Protein AF-A0A961HH40-F1 (afdb_monomer_lite)

Structure (mmCIF, N/CA/C/O backbone):
data_AF-A0A961HH40-F1
#
_entry.id   AF-A0A961HH40-F1
#
loop_
_atom_site.group_PDB
_atom_site.id
_atom_site.type_symbol
_atom_site.label_atom_id
_atom_site.label_alt_id
_atom_site.label_comp_id
_atom_site.label_asym_id
_atom_site.label_entity_id
_atom_site.label_seq_id
_atom_site.pdbx_PDB_ins_code
_atom_site.Cartn_x
_atom_site.Cartn_y
_atom_site.Cartn_z
_atom_site.occupancy
_atom_site.B_iso_or_equiv
_atom_site.auth_seq_id
_atom_site.auth_comp_id
_atom_site.auth_asym_id
_atom_site.auth_atom_id
_atom_site.pdbx_PDB_model_num
ATOM 1 N N . MET A 1 1 ? 4.753 12.923 13.823 1.00 55.12 1 MET A N 1
ATOM 2 C CA . MET A 1 1 ? 4.348 13.403 12.484 1.00 55.12 1 MET A CA 1
ATOM 3 C C . MET A 1 1 ? 3.690 12.231 11.799 1.00 55.12 1 MET A C 1
ATOM 5 O O . MET A 1 1 ? 4.242 11.149 11.918 1.00 55.12 1 MET A O 1
ATOM 9 N N . SER A 1 2 ? 2.528 12.407 11.172 1.00 77.69 2 SER A N 1
ATOM 10 C CA . SER A 1 2 ? 1.944 11.332 10.364 1.00 77.69 2 SER A CA 1
ATOM 11 C C . SER A 1 2 ? 2.694 11.241 9.036 1.00 77.69 2 SER A C 1
ATOM 13 O O . SER A 1 2 ? 3.035 12.280 8.470 1.00 77.69 2 SER A O 1
ATOM 15 N N . ALA A 1 3 ? 2.989 10.029 8.573 1.00 87.38 3 ALA A N 1
ATOM 16 C CA . ALA A 1 3 ? 3.713 9.803 7.328 1.00 87.38 3 ALA A CA 1
ATOM 17 C C . ALA A 1 3 ? 2.760 9.680 6.127 1.00 87.38 3 ALA A C 1
ATOM 19 O O . ALA A 1 3 ? 1.720 9.012 6.197 1.00 87.38 3 ALA A O 1
ATOM 20 N N . ARG A 1 4 ? 3.136 10.294 5.000 1.00 94.06 4 ARG A N 1
ATOM 21 C CA . ARG A 1 4 ? 2.503 10.065 3.697 1.00 94.06 4 ARG A CA 1
ATOM 22 C C . ARG A 1 4 ? 3.106 8.813 3.071 1.00 94.06 4 ARG A C 1
ATOM 24 O O . ARG A 1 4 ? 4.312 8.737 2.875 1.00 94.06 4 ARG A O 1
ATOM 31 N N . ALA A 1 5 ? 2.275 7.835 2.734 1.00 95.38 5 ALA A N 1
ATOM 32 C CA . ALA A 1 5 ? 2.726 6.616 2.078 1.00 95.38 5 ALA A CA 1
ATOM 33 C C . ALA A 1 5 ? 1.644 6.090 1.139 1.00 95.38 5 ALA A C 1
ATOM 35 O O . ALA A 1 5 ? 0.467 6.071 1.481 1.00 95.38 5 ALA A O 1
ATOM 36 N N . THR A 1 6 ? 2.041 5.634 -0.048 1.00 97.19 6 THR A N 1
ATOM 37 C CA . THR A 1 6 ? 1.149 4.933 -0.979 1.00 97.19 6 THR A CA 1
ATOM 38 C C . THR A 1 6 ? 1.858 3.690 -1.479 1.00 97.19 6 THR A C 1
ATOM 40 O O . THR A 1 6 ? 2.734 3.787 -2.335 1.00 97.19 6 THR A O 1
ATOM 43 N N . ALA A 1 7 ? 1.509 2.531 -0.928 1.00 97.56 7 ALA A N 1
ATOM 44 C CA . ALA A 1 7 ? 2.213 1.280 -1.173 1.00 97.56 7 ALA A CA 1
ATOM 45 C C . ALA A 1 7 ? 1.237 0.140 -1.471 1.00 97.56 7 ALA A C 1
ATOM 47 O O . ALA A 1 7 ? 0.278 -0.092 -0.734 1.00 97.56 7 ALA A O 1
ATOM 48 N N . VAL A 1 8 ? 1.520 -0.610 -2.535 1.00 98.38 8 VAL A N 1
ATOM 49 C CA . VAL A 1 8 ? 0.841 -1.863 -2.871 1.00 98.38 8 VAL A CA 1
ATOM 50 C C . VAL A 1 8 ? 1.817 -3.013 -2.679 1.00 98.38 8 VAL A C 1
ATOM 52 O O . VAL A 1 8 ? 2.871 -3.042 -3.313 1.00 98.38 8 VAL A O 1
ATOM 55 N N . TRP A 1 9 ? 1.458 -3.974 -1.835 1.00 98.62 9 TRP A N 1
ATOM 56 C CA . TRP A 1 9 ? 2.253 -5.168 -1.568 1.00 98.62 9 TRP A CA 1
ATOM 57 C C . TRP A 1 9 ? 1.635 -6.402 -2.210 1.00 98.62 9 TRP A C 1
ATOM 59 O O . TRP A 1 9 ? 0.447 -6.666 -2.047 1.00 98.62 9 TRP A O 1
ATOM 69 N N . PHE A 1 10 ? 2.465 -7.192 -2.882 1.00 98.25 10 PHE A N 1
ATOM 70 C CA . PHE A 1 10 ? 2.130 -8.476 -3.490 1.00 98.25 10 PHE A CA 1
ATOM 71 C C . PHE A 1 10 ? 2.750 -9.598 -2.666 1.00 98.25 10 PHE A C 1
ATOM 73 O O . PHE A 1 10 ? 3.970 -9.649 -2.507 1.00 98.25 10 PHE A O 1
ATOM 80 N N . ILE A 1 11 ? 1.918 -10.492 -2.138 1.00 98.25 11 ILE A N 1
ATOM 81 C CA . ILE A 1 11 ? 2.307 -11.468 -1.121 1.00 98.25 11 ILE A CA 1
ATOM 82 C C . ILE A 1 11 ? 1.931 -12.878 -1.601 1.00 98.25 11 ILE A C 1
ATOM 84 O O . ILE A 1 11 ? 0.762 -13.258 -1.659 1.00 98.25 11 ILE A O 1
ATOM 88 N N . ASP A 1 12 ? 2.957 -13.666 -1.914 1.00 96.88 12 ASP A N 1
ATOM 89 C CA . ASP A 1 12 ? 2.909 -15.083 -2.307 1.00 96.88 12 ASP A CA 1
ATOM 90 C C . ASP A 1 12 ? 3.678 -15.971 -1.315 1.00 96.88 12 ASP A C 1
ATOM 92 O O . ASP A 1 12 ? 4.176 -17.046 -1.647 1.00 96.88 12 ASP A O 1
ATOM 96 N N . THR A 1 13 ? 3.804 -15.499 -0.075 1.00 93.88 13 THR A N 1
ATOM 97 C CA . THR A 1 13 ? 4.494 -16.177 1.023 1.00 93.88 13 THR A CA 1
ATOM 98 C C . THR A 1 13 ? 3.590 -16.213 2.257 1.00 93.88 13 THR A C 1
ATOM 100 O O . THR A 1 13 ? 2.935 -15.210 2.540 1.00 93.88 13 THR A O 1
ATOM 103 N N . PRO A 1 14 ? 3.542 -17.327 3.012 1.00 86.69 14 PRO A N 1
ATOM 104 C CA . PRO A 1 14 ? 2.688 -17.432 4.197 1.00 86.69 14 PRO A CA 1
ATOM 105 C C . PRO A 1 14 ? 3.148 -16.534 5.358 1.00 86.69 14 PRO A C 1
ATOM 107 O O . PRO A 1 14 ? 2.310 -16.069 6.120 1.00 86.69 14 PRO A O 1
ATOM 110 N N . ASP A 1 15 ? 4.450 -16.235 5.457 1.00 90.56 15 ASP A N 1
ATOM 111 C CA . ASP A 1 15 ? 5.042 -15.498 6.585 1.00 90.56 15 ASP A CA 1
ATOM 112 C C . ASP A 1 15 ? 5.692 -14.168 6.149 1.00 90.56 15 ASP A C 1
ATOM 114 O O . ASP A 1 15 ? 6.905 -13.975 6.283 1.00 90.56 15 ASP A O 1
ATOM 118 N N . ALA A 1 16 ? 4.905 -13.246 5.583 1.00 95.69 16 ALA A N 1
ATOM 119 C CA . ALA A 1 16 ? 5.408 -11.954 5.088 1.00 95.69 16 ALA A CA 1
ATOM 120 C C . ALA A 1 16 ? 6.142 -11.149 6.178 1.00 95.69 16 ALA A C 1
ATOM 122 O O . ALA A 1 16 ? 7.285 -10.744 5.974 1.00 95.69 16 ALA A O 1
ATOM 123 N N . THR A 1 17 ? 5.537 -11.016 7.361 1.00 96.44 17 THR A N 1
ATOM 124 C CA . THR A 1 17 ? 6.122 -10.320 8.518 1.00 96.44 17 THR A CA 1
ATOM 125 C C . THR A 1 17 ? 7.467 -10.906 8.949 1.00 96.44 17 THR A C 1
ATOM 127 O O . THR A 1 17 ? 8.406 -10.169 9.242 1.00 96.44 17 THR A O 1
ATOM 130 N N . VAL A 1 18 ? 7.596 -12.238 8.968 1.00 95.25 18 VAL A N 1
ATOM 131 C CA . VAL A 1 18 ? 8.858 -12.901 9.345 1.00 95.25 18 VAL A CA 1
ATOM 132 C C . VAL A 1 18 ? 9.937 -12.617 8.308 1.00 95.25 18 VAL A C 1
ATOM 134 O O . VAL A 1 18 ? 11.070 -12.324 8.678 1.00 95.25 18 VAL A O 1
ATOM 137 N N . ARG A 1 19 ? 9.586 -12.667 7.018 1.00 95.44 19 ARG A N 1
ATOM 138 C CA . ARG A 1 19 ? 10.522 -12.361 5.931 1.00 95.44 19 ARG A CA 1
ATOM 139 C C . ARG A 1 19 ? 11.009 -10.920 5.969 1.00 95.44 19 ARG A C 1
ATOM 141 O O . ARG A 1 19 ? 12.204 -10.707 5.824 1.00 95.44 19 ARG A O 1
ATOM 148 N N . ILE A 1 20 ? 10.111 -9.960 6.190 1.00 97.00 20 ILE A N 1
ATOM 149 C CA . ILE A 1 20 ? 10.481 -8.545 6.333 1.00 97.00 20 ILE A CA 1
ATOM 150 C C . ILE A 1 20 ? 11.459 -8.385 7.503 1.00 97.00 20 ILE A C 1
ATOM 152 O O . ILE A 1 20 ? 12.546 -7.845 7.324 1.00 97.00 20 ILE A O 1
ATOM 156 N N . ARG A 1 21 ? 11.141 -8.963 8.667 1.00 95.75 21 ARG A N 1
ATOM 157 C CA . ARG A 1 21 ? 11.996 -8.886 9.861 1.00 95.75 21 ARG A CA 1
ATOM 158 C C . ARG A 1 21 ? 13.374 -9.538 9.682 1.00 95.75 21 ARG A C 1
ATOM 160 O O . ARG A 1 21 ? 14.334 -9.124 10.321 1.00 95.75 21 ARG A O 1
ATOM 167 N N . GLN A 1 22 ? 13.482 -10.577 8.853 1.00 94.88 22 GLN A N 1
ATOM 168 C CA . GLN A 1 22 ? 14.755 -11.252 8.563 1.00 94.88 22 GLN A CA 1
ATOM 169 C C . GLN A 1 22 ? 15.671 -10.454 7.623 1.00 94.88 22 GLN A C 1
ATOM 171 O O . GLN A 1 22 ? 16.835 -10.826 7.463 1.00 94.88 22 GLN A O 1
ATOM 176 N N . GLY A 1 23 ? 15.167 -9.371 7.032 1.00 94.81 23 GLY A N 1
ATOM 177 C CA . GLY A 1 23 ? 15.860 -8.599 6.014 1.00 94.81 23 GLY A CA 1
ATOM 178 C C . GLY A 1 23 ? 15.547 -9.111 4.612 1.00 94.81 23 GLY A C 1
ATOM 179 O O . GLY A 1 23 ? 15.455 -10.313 4.347 1.00 94.81 23 GLY A O 1
ATOM 180 N N . LEU A 1 24 ? 15.382 -8.164 3.695 1.00 96.81 24 LEU A N 1
ATOM 181 C CA . LEU A 1 24 ? 15.042 -8.425 2.306 1.00 96.81 24 LEU A CA 1
ATOM 182 C C . LEU A 1 24 ? 16.212 -8.036 1.404 1.00 96.81 24 LEU A C 1
ATOM 184 O O . LEU A 1 24 ? 16.933 -7.082 1.677 1.00 96.81 24 LEU A O 1
ATOM 188 N N . VAL A 1 25 ? 16.390 -8.773 0.310 1.00 95.75 25 VAL A N 1
ATOM 189 C CA . VAL A 1 25 ? 17.359 -8.440 -0.740 1.00 95.75 25 VAL A CA 1
ATOM 190 C C . VAL A 1 25 ? 16.569 -8.127 -1.996 1.00 95.75 25 VAL A C 1
ATOM 192 O O . VAL A 1 25 ? 15.829 -8.984 -2.481 1.00 95.75 25 VAL A O 1
ATOM 195 N N . ASN A 1 26 ? 16.696 -6.895 -2.481 1.00 96.19 26 ASN A N 1
ATOM 196 C CA . ASN A 1 26 ? 15.973 -6.438 -3.658 1.00 96.19 26 ASN A CA 1
ATOM 197 C C . ASN A 1 26 ? 16.588 -7.018 -4.942 1.00 96.19 26 ASN A C 1
ATOM 199 O O . ASN A 1 26 ? 17.807 -7.006 -5.107 1.00 96.19 26 ASN A O 1
ATOM 203 N N . ASN A 1 27 ? 15.745 -7.477 -5.864 1.00 95.81 27 ASN A N 1
ATOM 204 C CA . ASN A 1 27 ? 16.124 -7.762 -7.244 1.00 95.81 27 ASN A CA 1
ATOM 205 C C . ASN A 1 27 ? 15.589 -6.649 -8.159 1.00 95.81 27 ASN A C 1
ATOM 207 O O . ASN A 1 27 ? 14.395 -6.617 -8.462 1.00 95.81 27 ASN A O 1
ATOM 211 N N . ALA A 1 28 ? 16.474 -5.750 -8.600 1.00 90.44 28 ALA A N 1
ATOM 212 C CA . ALA A 1 28 ? 16.109 -4.592 -9.417 1.00 90.44 28 ALA A CA 1
ATOM 213 C C . ALA A 1 28 ? 15.528 -4.971 -10.794 1.00 90.44 28 ALA A C 1
ATOM 215 O O . ALA A 1 28 ? 14.609 -4.301 -11.268 1.00 90.44 28 ALA A O 1
ATOM 216 N N . ASP A 1 29 ? 15.996 -6.063 -11.408 1.00 90.38 29 ASP A N 1
ATOM 217 C CA . ASP A 1 29 ? 15.483 -6.524 -12.706 1.00 90.38 29 ASP A CA 1
ATOM 218 C C . ASP A 1 29 ? 14.034 -7.022 -12.574 1.00 90.38 29 ASP A C 1
ATOM 220 O O . ASP A 1 29 ? 13.148 -6.614 -13.331 1.00 90.38 29 ASP A O 1
ATOM 224 N N . ASP A 1 30 ? 13.766 -7.849 -11.556 1.00 94.31 30 ASP A N 1
ATOM 225 C CA . ASP A 1 30 ? 12.408 -8.326 -11.260 1.00 94.31 30 ASP A CA 1
ATOM 226 C C . ASP A 1 30 ? 11.487 -7.166 -10.843 1.00 94.31 30 ASP A C 1
ATOM 228 O O . ASP A 1 30 ? 10.295 -7.167 -11.162 1.00 94.31 30 ASP A O 1
ATOM 232 N N . ALA A 1 31 ? 12.030 -6.171 -10.135 1.00 94.56 31 ALA A N 1
ATOM 233 C CA . ALA A 1 31 ? 11.308 -4.968 -9.741 1.00 94.56 31 ALA A CA 1
ATOM 234 C C . ALA A 1 31 ? 10.863 -4.156 -10.972 1.00 94.56 31 ALA A C 1
ATOM 236 O O . ALA A 1 31 ? 9.696 -3.776 -11.065 1.00 94.56 31 ALA A O 1
ATOM 237 N N . GLY A 1 32 ? 11.738 -3.965 -11.963 1.00 91.94 32 GLY A N 1
ATOM 238 C CA . GLY A 1 32 ? 11.381 -3.286 -13.214 1.00 91.94 32 GLY A CA 1
ATOM 239 C C . GLY A 1 32 ? 10.308 -4.039 -14.006 1.00 91.94 32 GLY A C 1
ATOM 240 O O . GLY A 1 32 ? 9.356 -3.436 -14.508 1.00 91.94 32 GLY A O 1
ATOM 241 N N . ALA A 1 33 ? 10.404 -5.371 -14.060 1.00 92.62 33 ALA A N 1
ATOM 242 C CA . ALA A 1 33 ? 9.416 -6.210 -14.736 1.00 92.62 33 ALA A CA 1
ATOM 243 C C . ALA A 1 33 ? 8.013 -6.134 -14.097 1.00 92.62 33 ALA A C 1
ATOM 245 O O . ALA A 1 33 ? 7.016 -6.212 -14.816 1.00 92.62 33 ALA A O 1
ATOM 246 N N . LEU A 1 34 ? 7.921 -5.952 -12.772 1.00 94.19 34 LEU A N 1
ATOM 247 C CA . LEU A 1 34 ? 6.649 -5.868 -12.041 1.00 94.19 34 LEU A CA 1
ATOM 248 C C . LEU A 1 34 ? 5.798 -4.658 -12.450 1.00 94.19 34 LEU A C 1
ATOM 250 O O . LEU A 1 34 ? 4.571 -4.755 -12.504 1.00 94.19 34 LEU A O 1
ATOM 254 N N . VAL A 1 35 ? 6.436 -3.520 -12.726 1.00 92.44 35 VAL A N 1
ATOM 255 C CA . VAL A 1 35 ? 5.745 -2.258 -13.039 1.00 92.44 35 VAL A CA 1
ATOM 256 C C . VAL A 1 35 ? 5.622 -1.979 -14.535 1.00 92.44 35 VAL A C 1
ATOM 258 O O . VAL A 1 35 ? 4.852 -1.105 -14.927 1.00 92.44 35 VAL A O 1
ATOM 261 N N . ALA A 1 36 ? 6.294 -2.749 -15.391 1.00 89.19 36 ALA A N 1
ATOM 262 C CA . ALA A 1 36 ? 6.179 -2.605 -16.841 1.00 89.19 36 ALA A CA 1
ATOM 263 C C . ALA A 1 36 ? 4.721 -2.629 -17.369 1.00 89.19 36 ALA A C 1
ATOM 265 O O . ALA A 1 36 ? 4.407 -1.801 -18.222 1.00 89.19 36 ALA A O 1
ATOM 266 N N . PRO A 1 37 ? 3.789 -3.472 -16.864 1.00 89.69 37 PRO A N 1
ATOM 267 C CA . PRO A 1 37 ? 2.409 -3.497 -17.366 1.00 89.69 37 PRO A CA 1
ATOM 268 C C . PRO A 1 37 ? 1.583 -2.232 -17.085 1.00 89.69 37 PRO A C 1
ATOM 270 O O . PRO A 1 37 ? 0.604 -1.990 -17.782 1.00 89.69 37 PRO A O 1
ATOM 273 N N . ILE A 1 38 ? 1.923 -1.449 -16.052 1.00 88.19 38 ILE A N 1
ATOM 274 C CA . ILE A 1 38 ? 1.180 -0.223 -15.684 1.00 88.19 38 ILE A CA 1
ATOM 275 C C . ILE A 1 38 ? 1.774 1.051 -16.297 1.00 88.19 38 ILE A C 1
ATOM 277 O O . ILE A 1 38 ? 1.134 2.103 -16.242 1.00 88.19 38 ILE A O 1
ATOM 281 N N . TYR A 1 39 ? 2.973 0.941 -16.870 1.00 88.69 39 TYR A N 1
ATOM 282 C CA . TYR A 1 39 ? 3.724 2.005 -17.538 1.00 88.69 39 TYR A CA 1
ATOM 283 C C . TYR A 1 39 ? 4.111 1.582 -18.967 1.00 88.69 39 TYR A C 1
ATOM 285 O O . TYR A 1 39 ? 5.173 1.953 -19.461 1.00 88.69 39 TYR A O 1
ATOM 293 N N . ASP A 1 40 ? 3.265 0.788 -19.627 1.00 83.19 40 ASP A N 1
ATOM 294 C CA . ASP A 1 40 ? 3.531 0.184 -20.942 1.00 83.19 40 ASP A CA 1
ATOM 295 C C . ASP A 1 40 ? 3.764 1.217 -22.062 1.00 83.19 40 ASP A C 1
ATOM 297 O O . ASP A 1 40 ? 4.440 0.939 -23.053 1.00 83.19 40 ASP A O 1
ATOM 301 N N . ASP A 1 41 ? 3.250 2.431 -21.879 1.00 88.00 41 ASP A N 1
ATOM 302 C CA . ASP A 1 41 ? 3.410 3.586 -22.757 1.00 88.00 41 ASP A CA 1
ATOM 303 C C . ASP A 1 41 ? 4.507 4.573 -22.292 1.00 88.00 41 ASP A C 1
ATOM 305 O O . ASP A 1 41 ? 4.538 5.739 -22.718 1.00 88.00 41 ASP A O 1
ATOM 309 N N . LYS A 1 42 ? 5.394 4.142 -21.388 1.00 90.38 42 LYS A N 1
ATOM 310 C CA . LYS A 1 42 ? 6.517 4.919 -20.844 1.00 90.38 42 LYS A CA 1
ATOM 311 C C . LYS A 1 42 ? 7.818 4.127 -20.903 1.00 90.38 42 LYS A C 1
ATOM 313 O O . LYS A 1 42 ? 7.842 2.915 -21.091 1.00 90.38 42 LYS A O 1
ATOM 318 N N . VAL A 1 43 ? 8.921 4.847 -20.738 1.00 89.56 43 VAL A N 1
ATOM 319 C CA . VAL A 1 43 ? 10.247 4.260 -20.542 1.00 89.56 43 VAL A CA 1
ATOM 320 C C . VAL A 1 43 ? 10.602 4.422 -19.071 1.00 89.56 43 VAL A C 1
ATOM 322 O O . VAL A 1 43 ? 10.656 5.543 -18.571 1.00 89.56 43 VAL A O 1
ATOM 325 N N . LEU A 1 44 ? 10.811 3.304 -18.379 1.00 91.38 44 LEU A N 1
ATOM 326 C CA . LEU A 1 44 ? 11.261 3.289 -16.991 1.00 91.38 44 LEU A CA 1
ATOM 327 C C . LEU A 1 44 ? 12.773 3.109 -16.961 1.00 91.38 44 LEU A C 1
ATOM 329 O O . LEU A 1 44 ? 13.287 2.134 -17.511 1.00 91.38 44 LEU A O 1
ATOM 333 N N . VAL A 1 45 ? 13.476 4.036 -16.314 1.00 90.94 45 VAL A N 1
ATOM 334 C CA . VAL A 1 45 ? 14.935 3.978 -16.181 1.00 90.94 45 VAL A CA 1
ATOM 335 C C . VAL A 1 45 ? 15.302 3.868 -14.702 1.00 90.94 45 VAL A C 1
ATOM 337 O O . VAL A 1 45 ? 14.896 4.742 -13.932 1.00 90.94 45 VAL A O 1
ATOM 340 N N . PRO A 1 46 ? 16.024 2.815 -14.269 1.00 90.81 46 PRO A N 1
ATOM 341 C CA . PRO A 1 46 ? 16.505 2.714 -12.894 1.00 90.81 46 PRO A CA 1
ATOM 342 C C . PRO A 1 46 ? 17.360 3.936 -12.550 1.00 90.81 46 PRO A C 1
ATOM 344 O O . PRO A 1 46 ? 18.355 4.191 -13.221 1.00 90.81 46 PRO A O 1
ATOM 347 N N . ALA A 1 47 ? 16.980 4.681 -11.515 1.00 88.94 47 ALA A N 1
ATOM 348 C CA . ALA A 1 47 ? 17.602 5.961 -11.184 1.00 88.94 47 ALA A CA 1
ATOM 349 C C . ALA A 1 47 ? 18.297 5.954 -9.818 1.00 88.94 47 ALA A C 1
ATOM 351 O O . ALA A 1 47 ? 19.350 6.573 -9.664 1.00 88.94 47 ALA A O 1
ATOM 352 N N . VAL A 1 48 ? 17.719 5.269 -8.827 1.00 90.75 48 VAL A N 1
ATOM 353 C CA . VAL A 1 48 ? 18.203 5.308 -7.441 1.00 90.75 48 VAL A CA 1
ATOM 354 C C . VAL A 1 48 ? 17.913 4.006 -6.705 1.00 90.75 48 VAL A C 1
ATOM 356 O O . VAL A 1 48 ? 16.811 3.480 -6.790 1.00 90.75 48 VAL A O 1
ATOM 359 N N . GLU A 1 49 ? 18.880 3.499 -5.947 1.00 93.56 49 GLU A N 1
ATOM 360 C CA . GLU A 1 49 ? 18.639 2.488 -4.909 1.00 93.56 49 GLU A CA 1
ATOM 361 C C . GLU A 1 49 ? 18.487 3.187 -3.557 1.00 93.56 49 GLU A C 1
ATOM 363 O O . GLU A 1 49 ? 19.252 4.104 -3.247 1.00 93.56 49 GLU A O 1
ATOM 368 N N . THR A 1 50 ? 17.481 2.788 -2.781 1.00 95.38 50 THR A N 1
ATOM 369 C CA . THR A 1 50 ? 17.130 3.408 -1.496 1.00 95.38 50 THR A CA 1
ATOM 370 C C . THR A 1 50 ? 16.330 2.429 -0.624 1.00 95.38 50 THR A C 1
ATOM 372 O O . THR A 1 50 ? 16.243 1.241 -0.937 1.00 95.38 50 THR A O 1
ATOM 375 N N . ASP A 1 51 ? 15.761 2.903 0.477 1.00 96.75 51 ASP A N 1
ATOM 376 C CA . ASP A 1 51 ? 14.883 2.156 1.374 1.00 96.75 51 ASP A CA 1
ATOM 377 C C . ASP A 1 51 ? 13.430 2.656 1.298 1.00 96.75 51 ASP A C 1
ATOM 379 O O . ASP A 1 51 ? 13.127 3.676 0.675 1.00 96.75 51 ASP A O 1
ATOM 383 N N . LEU A 1 52 ? 12.507 1.904 1.895 1.00 96.62 52 LEU A N 1
ATOM 384 C CA . LEU A 1 52 ? 11.075 2.171 1.803 1.00 96.62 52 LEU A CA 1
ATOM 385 C C . LEU A 1 52 ? 10.658 3.463 2.524 1.00 96.62 52 LEU A C 1
ATOM 387 O O . LEU A 1 52 ? 9.705 4.107 2.084 1.00 96.62 52 LEU A O 1
ATOM 391 N N . ALA A 1 53 ? 11.343 3.842 3.608 1.00 95.38 53 ALA A N 1
ATOM 392 C CA . ALA A 1 53 ? 11.050 5.073 4.341 1.00 95.38 53 ALA A CA 1
ATOM 393 C C . ALA A 1 53 ? 11.463 6.294 3.510 1.00 95.38 53 ALA A C 1
ATOM 395 O O . ALA A 1 53 ? 10.627 7.140 3.193 1.00 95.38 53 ALA A O 1
ATOM 396 N N . THR A 1 54 ? 12.710 6.310 3.036 1.00 95.06 54 THR A N 1
ATOM 397 C CA . THR A 1 54 ? 13.232 7.347 2.139 1.00 95.06 54 THR A CA 1
ATOM 398 C C . THR A 1 54 ? 12.412 7.431 0.845 1.00 95.06 54 THR A C 1
ATOM 400 O O . THR A 1 54 ? 12.122 8.521 0.354 1.00 95.06 54 THR A O 1
ATOM 403 N N . ALA A 1 55 ? 11.976 6.297 0.284 1.00 95.19 55 ALA A N 1
ATOM 404 C CA . ALA A 1 55 ? 11.101 6.279 -0.887 1.00 95.19 55 ALA A CA 1
ATOM 405 C C . ALA A 1 55 ? 9.738 6.945 -0.632 1.00 95.19 55 ALA A C 1
ATOM 407 O O . ALA A 1 55 ? 9.222 7.612 -1.529 1.00 95.19 55 ALA A O 1
ATOM 408 N N . ALA A 1 56 ? 9.160 6.793 0.566 1.00 93.81 56 ALA A N 1
ATOM 409 C CA . ALA A 1 56 ? 7.918 7.468 0.945 1.00 93.81 56 ALA A CA 1
ATOM 410 C C . ALA A 1 56 ? 8.083 8.997 0.927 1.00 93.81 56 ALA A C 1
ATOM 412 O O . ALA A 1 56 ? 7.257 9.698 0.342 1.00 93.81 56 ALA A O 1
ATOM 413 N N . GLU A 1 57 ? 9.186 9.493 1.493 1.00 91.75 57 GLU A N 1
ATOM 414 C CA . GLU A 1 57 ? 9.516 10.923 1.536 1.00 91.75 57 GLU A CA 1
ATOM 415 C C . GLU A 1 57 ? 9.814 11.491 0.140 1.00 91.75 57 GLU A C 1
ATOM 417 O O . GLU A 1 57 ? 9.322 12.554 -0.240 1.00 91.75 57 GLU A O 1
ATOM 422 N N . LEU A 1 58 ? 10.593 10.775 -0.675 1.00 90.44 58 LEU A N 1
ATOM 423 C CA . LEU A 1 58 ? 10.922 11.229 -2.027 1.00 90.44 58 LEU A CA 1
ATOM 424 C C . LEU A 1 58 ? 9.694 11.236 -2.946 1.00 90.44 58 LEU A C 1
ATOM 426 O O . LEU A 1 58 ? 9.534 12.174 -3.732 1.00 90.44 58 LEU A O 1
ATOM 430 N N . ALA A 1 59 ? 8.811 10.239 -2.827 1.00 86.81 59 ALA A N 1
ATOM 431 C CA . ALA A 1 59 ? 7.566 10.171 -3.589 1.00 86.81 59 ALA A CA 1
ATOM 432 C C . ALA A 1 59 ? 6.606 11.330 -3.269 1.00 86.81 59 ALA A C 1
ATOM 434 O O . ALA A 1 59 ? 5.770 11.670 -4.099 1.00 86.81 59 ALA A O 1
ATOM 435 N N . GLU A 1 60 ? 6.717 11.963 -2.102 1.00 83.06 60 GLU A N 1
ATOM 436 C CA . GLU A 1 60 ? 5.968 13.182 -1.795 1.00 83.06 60 GLU A CA 1
ATOM 437 C C . GLU A 1 60 ? 6.490 14.396 -2.577 1.00 83.06 60 GLU A C 1
ATOM 439 O O . GLU A 1 60 ? 5.704 15.209 -3.064 1.00 83.06 60 GLU A O 1
ATOM 444 N N . SER A 1 61 ? 7.811 14.513 -2.723 1.00 82.56 61 SER A N 1
ATOM 445 C CA . SER A 1 61 ? 8.432 15.666 -3.384 1.00 82.56 61 SER A CA 1
ATOM 446 C C . SER A 1 61 ? 8.177 15.717 -4.895 1.00 82.56 61 SER A C 1
ATOM 448 O O . SER A 1 61 ? 8.090 16.806 -5.467 1.00 82.56 61 SER A O 1
ATOM 450 N N . ASP A 1 62 ? 8.048 14.550 -5.532 1.00 81.94 62 ASP A N 1
ATOM 451 C CA . ASP A 1 62 ? 7.868 14.413 -6.979 1.00 81.94 62 ASP A CA 1
ATOM 452 C C . ASP A 1 62 ? 7.041 13.152 -7.333 1.00 81.94 62 ASP A C 1
ATOM 454 O O . ASP A 1 62 ? 7.579 12.150 -7.820 1.00 81.94 62 ASP A O 1
ATOM 458 N N . PRO A 1 63 ? 5.721 13.172 -7.063 1.00 81.12 63 PRO A N 1
ATOM 459 C CA . PRO A 1 63 ? 4.869 11.978 -7.061 1.00 81.12 63 PRO A CA 1
ATOM 460 C C . PRO A 1 63 ? 4.708 11.290 -8.418 1.00 81.12 63 PRO A C 1
ATOM 462 O O . PRO A 1 63 ? 4.417 10.095 -8.462 1.00 81.12 63 PRO A O 1
ATOM 465 N N . ASP A 1 64 ? 4.893 12.019 -9.519 1.00 85.25 64 ASP A N 1
ATOM 466 C CA . ASP A 1 64 ? 4.584 11.527 -10.866 1.00 85.25 64 ASP A CA 1
ATOM 467 C C . ASP A 1 64 ? 5.828 11.221 -11.711 1.00 85.25 64 ASP A C 1
ATOM 469 O O . ASP A 1 64 ? 5.706 10.631 -12.790 1.00 85.25 64 ASP A O 1
ATOM 473 N N . SER A 1 65 ? 7.023 11.582 -11.234 1.00 88.31 65 SER A N 1
ATOM 474 C CA . SER A 1 65 ? 8.274 11.385 -11.980 1.00 88.31 65 SER A CA 1
ATOM 475 C C . SER A 1 65 ? 9.013 10.101 -11.608 1.00 88.31 65 SER A C 1
ATOM 477 O O . SER A 1 65 ? 9.879 9.659 -12.368 1.00 88.31 65 SER A O 1
ATOM 479 N N . MET A 1 66 ? 8.688 9.492 -10.464 1.00 92.25 66 MET A N 1
ATOM 480 C CA . MET A 1 66 ? 9.330 8.277 -9.961 1.00 92.25 66 MET A CA 1
ATOM 481 C C . MET A 1 66 ? 8.307 7.218 -9.546 1.00 92.25 66 MET A C 1
ATOM 483 O O . MET A 1 66 ? 7.226 7.519 -9.047 1.00 92.25 66 MET A O 1
ATOM 487 N N . VAL A 1 67 ? 8.681 5.951 -9.707 1.00 95.31 67 VAL A N 1
ATOM 488 C CA . VAL A 1 67 ? 8.017 4.807 -9.072 1.00 95.31 67 VAL A CA 1
ATOM 489 C C . VAL A 1 67 ? 9.060 3.997 -8.315 1.00 95.31 67 VAL A C 1
ATOM 491 O O . VAL A 1 67 ? 10.101 3.660 -8.877 1.00 95.31 67 VAL A O 1
ATOM 494 N N . TYR A 1 68 ? 8.793 3.676 -7.051 1.00 96.94 68 TYR A N 1
ATOM 495 C CA . TYR A 1 68 ? 9.705 2.875 -6.233 1.00 96.94 68 TYR A CA 1
ATOM 496 C C . TYR A 1 68 ? 9.197 1.449 -6.136 1.00 96.94 68 TYR A C 1
ATOM 498 O O . TYR A 1 68 ? 8.013 1.213 -5.896 1.00 96.94 68 TYR A O 1
ATOM 506 N N . VAL A 1 69 ? 10.082 0.484 -6.352 1.00 97.75 69 VAL A N 1
ATOM 507 C CA . VAL A 1 69 ? 9.705 -0.923 -6.449 1.00 97.75 69 VAL A CA 1
ATOM 508 C C . VAL A 1 69 ? 10.717 -1.794 -5.728 1.00 97.75 69 VAL A C 1
ATOM 510 O O . VAL A 1 69 ? 11.927 -1.636 -5.884 1.00 97.75 69 VAL A O 1
ATOM 513 N N . GLY A 1 70 ? 10.211 -2.747 -4.959 1.00 97.94 70 GLY A N 1
ATOM 514 C CA . GLY A 1 70 ? 10.996 -3.808 -4.350 1.00 97.94 70 GLY A CA 1
ATOM 515 C C . GLY A 1 70 ? 10.494 -5.172 -4.800 1.00 97.94 70 GLY A C 1
ATOM 516 O O . GLY A 1 70 ? 9.289 -5.421 -4.789 1.00 97.94 70 GLY A O 1
ATOM 517 N N . SER A 1 71 ? 11.403 -6.069 -5.176 1.00 97.62 71 SER A N 1
ATOM 518 C CA . SER A 1 71 ? 11.094 -7.467 -5.477 1.00 97.62 71 SER A CA 1
ATOM 519 C C . SER A 1 71 ? 11.991 -8.392 -4.663 1.00 97.62 71 SER A C 1
ATOM 521 O O . SER A 1 71 ? 13.215 -8.326 -4.743 1.00 97.62 71 SER A O 1
ATOM 523 N N . TYR A 1 72 ? 11.367 -9.279 -3.889 1.00 97.00 72 TYR A N 1
ATOM 524 C CA . TYR A 1 72 ? 12.011 -10.153 -2.900 1.00 97.00 72 TYR A CA 1
ATOM 525 C C . TYR A 1 72 ? 11.589 -11.623 -3.107 1.00 97.00 72 TYR A C 1
ATOM 527 O O . TYR A 1 72 ? 11.425 -12.416 -2.166 1.00 97.00 72 TYR A O 1
ATOM 535 N N . GLY A 1 73 ? 11.328 -11.982 -4.369 1.00 94.19 73 GLY A N 1
ATOM 536 C CA . GLY A 1 73 ? 10.766 -13.263 -4.793 1.00 94.19 73 GLY A CA 1
ATOM 537 C C . GLY A 1 73 ? 9.259 -13.361 -4.523 1.00 94.19 73 GLY A C 1
ATOM 538 O O . GLY A 1 73 ? 8.432 -12.779 -5.228 1.00 94.19 73 GLY A O 1
ATOM 539 N N . GLY A 1 74 ? 8.881 -14.116 -3.488 1.00 95.31 74 GLY A N 1
ATOM 540 C CA . GLY A 1 74 ? 7.478 -14.303 -3.086 1.00 95.31 74 GLY A CA 1
ATOM 541 C C . GLY A 1 74 ? 6.825 -13.069 -2.453 1.00 95.31 74 GLY A C 1
ATOM 542 O O . GLY A 1 74 ? 5.668 -13.136 -2.062 1.00 95.31 74 GLY A O 1
ATOM 543 N N . LEU A 1 75 ? 7.552 -11.963 -2.322 1.00 97.69 75 LEU A N 1
ATOM 544 C CA . LEU A 1 75 ? 7.066 -10.697 -1.789 1.00 97.69 75 LEU A CA 1
ATOM 545 C C . LEU A 1 75 ? 7.535 -9.578 -2.720 1.00 97.69 75 LEU A C 1
ATOM 547 O O . LEU A 1 75 ? 8.669 -9.626 -3.193 1.00 97.69 75 LEU A O 1
ATOM 551 N N . ALA A 1 76 ? 6.689 -8.593 -2.987 1.00 98.19 76 ALA A N 1
ATOM 552 C CA . ALA A 1 76 ? 7.072 -7.394 -3.721 1.00 98.19 76 ALA A CA 1
ATOM 553 C C . ALA A 1 76 ? 6.252 -6.189 -3.258 1.00 98.19 76 ALA A C 1
ATOM 555 O O . ALA A 1 76 ? 5.142 -6.358 -2.755 1.00 98.19 76 ALA A O 1
ATOM 556 N N . VAL A 1 77 ? 6.783 -4.989 -3.460 1.00 98.31 77 VAL A N 1
ATOM 557 C CA . VAL A 1 77 ? 6.130 -3.718 -3.138 1.00 98.31 77 VAL A CA 1
ATOM 558 C C . VAL A 1 77 ? 6.264 -2.756 -4.307 1.00 98.31 77 VAL A C 1
ATOM 560 O O . VAL A 1 77 ? 7.311 -2.703 -4.946 1.00 98.31 77 VAL A O 1
ATOM 563 N N . VAL A 1 78 ? 5.211 -1.993 -4.580 1.00 97.69 78 VAL A N 1
ATOM 564 C CA . VAL A 1 78 ? 5.230 -0.858 -5.506 1.00 97.69 78 VAL A CA 1
ATOM 565 C C . VAL A 1 78 ? 4.713 0.367 -4.763 1.00 97.69 78 VAL A C 1
ATOM 567 O O . VAL A 1 78 ? 3.596 0.346 -4.246 1.00 97.69 78 VAL A O 1
ATOM 570 N N . MET A 1 79 ? 5.501 1.437 -4.740 1.00 96.94 79 MET A N 1
ATOM 571 C CA . MET A 1 79 ? 5.091 2.747 -4.248 1.00 96.94 79 MET A CA 1
ATOM 572 C C . MET A 1 79 ? 4.942 3.719 -5.410 1.00 96.94 79 MET A C 1
ATOM 574 O O . MET A 1 79 ? 5.877 3.937 -6.182 1.00 96.94 79 MET A O 1
ATOM 578 N N . SER A 1 80 ? 3.743 4.278 -5.551 1.00 93.88 80 SER A N 1
ATOM 579 C CA . SER A 1 80 ? 3.392 5.183 -6.645 1.00 93.88 80 SER A CA 1
ATOM 580 C C . SER A 1 80 ? 2.164 6.010 -6.287 1.00 93.88 80 SER A C 1
ATOM 582 O O . SER A 1 80 ? 1.194 5.472 -5.746 1.00 93.88 80 SER A O 1
ATOM 584 N N . SER A 1 81 ? 2.156 7.282 -6.694 1.00 91.44 81 SER A N 1
ATOM 585 C CA . SER A 1 81 ? 0.982 8.164 -6.626 1.00 91.44 81 SER A CA 1
ATOM 586 C C . SER A 1 81 ? -0.228 7.606 -7.385 1.00 91.44 81 SER A C 1
ATOM 588 O O . SER A 1 81 ? -1.368 7.902 -7.037 1.00 91.44 81 SER A O 1
ATOM 590 N N . ARG A 1 82 ? -0.021 6.728 -8.378 1.00 91.19 82 ARG A N 1
ATOM 591 C CA . ARG A 1 82 ? -1.101 6.116 -9.178 1.00 91.19 82 ARG A CA 1
ATOM 592 C C . ARG A 1 82 ? -2.048 5.237 -8.363 1.00 91.19 82 ARG A C 1
ATOM 594 O O . ARG A 1 82 ? -3.139 4.925 -8.839 1.00 91.19 82 ARG A O 1
ATOM 601 N N . PHE A 1 83 ? -1.634 4.817 -7.169 1.00 95.12 83 PHE A N 1
ATOM 602 C CA . PHE A 1 83 ? -2.480 4.066 -6.244 1.00 95.12 83 PHE A CA 1
ATOM 603 C C . PHE A 1 83 ? -3.107 4.943 -5.154 1.00 95.12 83 PHE A C 1
ATOM 605 O O . PHE A 1 83 ? -3.873 4.420 -4.347 1.00 95.12 83 PHE A O 1
ATOM 612 N N . ALA A 1 84 ? -2.825 6.251 -5.132 1.00 95.31 84 ALA A N 1
ATOM 613 C CA . ALA A 1 84 ? -3.454 7.187 -4.210 1.00 95.31 84 ALA A CA 1
ATOM 614 C C . ALA A 1 84 ? -4.947 7.289 -4.539 1.00 95.31 84 ALA A C 1
ATOM 616 O O . ALA A 1 84 ? -5.341 7.585 -5.670 1.00 95.31 84 ALA A O 1
ATOM 617 N N . THR A 1 85 ? -5.798 6.965 -3.568 1.00 96.25 85 THR A N 1
ATOM 618 C CA . THR A 1 85 ? -7.244 6.881 -3.776 1.00 96.25 85 THR A CA 1
ATOM 619 C C . THR A 1 85 ? -7.998 6.893 -2.452 1.00 96.25 85 THR A C 1
ATOM 621 O O . THR A 1 85 ? -7.532 6.344 -1.458 1.00 96.25 85 THR A O 1
ATOM 624 N N . ALA A 1 86 ? -9.219 7.427 -2.473 1.00 97.62 86 ALA A N 1
ATOM 625 C CA . ALA A 1 86 ? -10.220 7.241 -1.420 1.00 97.62 86 ALA A CA 1
ATOM 626 C C . ALA A 1 86 ? -11.227 6.116 -1.754 1.00 97.62 86 ALA A C 1
ATOM 628 O O . ALA A 1 86 ? -12.240 5.950 -1.080 1.00 97.62 86 ALA A O 1
ATOM 629 N N . ARG A 1 87 ? -10.992 5.360 -2.837 1.00 97.69 87 ARG A N 1
ATOM 630 C CA . ARG A 1 87 ? -11.825 4.231 -3.282 1.00 97.69 87 ARG A CA 1
ATOM 631 C C . ARG A 1 87 ? -10.981 3.055 -3.788 1.00 97.69 87 ARG A C 1
ATOM 633 O O . ARG A 1 87 ? -10.978 2.790 -4.992 1.00 97.69 87 ARG A O 1
ATOM 640 N N . PRO A 1 88 ? -10.267 2.321 -2.918 1.00 97.12 88 PRO A N 1
ATOM 641 C CA . PRO A 1 88 ? -9.437 1.193 -3.346 1.00 97.12 88 PRO A CA 1
ATOM 642 C C . PRO A 1 88 ? -10.116 0.163 -4.246 1.00 97.12 88 PRO A C 1
ATOM 644 O O . PRO A 1 88 ? -9.442 -0.418 -5.094 1.00 97.12 88 PRO A O 1
ATOM 647 N N . SER A 1 89 ? -11.430 -0.066 -4.122 1.00 96.81 89 SER A N 1
ATOM 648 C CA . SER A 1 89 ? -12.121 -1.077 -4.942 1.00 96.81 89 SER A CA 1
ATOM 649 C C . SER A 1 89 ? -11.979 -0.838 -6.454 1.00 96.81 89 SER A C 1
ATOM 651 O O . SER A 1 89 ? -11.962 -1.802 -7.230 1.00 96.81 89 SER A O 1
ATOM 653 N N . THR A 1 90 ? -11.763 0.414 -6.882 1.00 96.94 90 THR A N 1
ATOM 654 C CA . THR A 1 90 ? -11.533 0.770 -8.291 1.00 96.94 90 THR A CA 1
ATOM 655 C C . THR A 1 90 ? -10.186 0.282 -8.829 1.00 96.94 90 THR A C 1
ATOM 657 O O . THR A 1 90 ? -10.013 0.205 -10.042 1.00 96.94 90 THR A O 1
ATOM 660 N N . LEU A 1 91 ? -9.235 -0.079 -7.960 1.00 96.19 91 LEU A N 1
ATOM 661 C CA . LEU A 1 91 ? -7.902 -0.556 -8.344 1.00 96.19 91 LEU A CA 1
ATOM 662 C C . LEU A 1 91 ? -7.858 -2.053 -8.679 1.00 96.19 91 LEU A C 1
ATOM 664 O O . LEU A 1 91 ? -6.828 -2.537 -9.141 1.00 96.19 91 LEU A O 1
ATOM 668 N N . THR A 1 92 ? -8.958 -2.794 -8.500 1.00 95.44 92 THR A N 1
ATOM 669 C CA . THR A 1 92 ? -8.996 -4.260 -8.676 1.00 95.44 92 THR A CA 1
ATOM 670 C C . THR A 1 92 ? -8.458 -4.716 -10.039 1.00 95.44 92 THR A C 1
ATOM 672 O O . THR A 1 92 ? -7.659 -5.654 -10.112 1.00 95.44 92 THR A O 1
ATOM 675 N N . CYS A 1 93 ? -8.847 -4.038 -11.125 1.00 91.38 93 CYS A N 1
ATOM 676 C CA . CYS A 1 93 ? -8.357 -4.355 -12.469 1.00 91.38 93 CYS A CA 1
ATOM 677 C C . CYS A 1 93 ? -6.866 -4.027 -12.630 1.00 91.38 93 CYS A C 1
ATOM 679 O O . CYS A 1 93 ? -6.119 -4.858 -13.141 1.00 91.38 93 CYS A O 1
ATOM 681 N N . THR A 1 94 ? -6.427 -2.857 -12.155 1.00 91.69 94 THR A N 1
ATOM 682 C CA . THR A 1 94 ? -5.023 -2.416 -12.208 1.00 91.69 94 THR A CA 1
ATOM 683 C C . THR A 1 94 ? -4.108 -3.379 -11.454 1.00 91.69 94 THR A C 1
ATOM 685 O O . THR A 1 94 ? -3.092 -3.818 -11.985 1.00 91.69 94 THR A O 1
ATOM 688 N N . ILE A 1 95 ? -4.503 -3.777 -10.243 1.00 92.94 95 ILE A N 1
ATOM 689 C CA . ILE A 1 95 ? -3.768 -4.738 -9.414 1.00 92.94 95 ILE A CA 1
ATOM 690 C C . ILE A 1 95 ? -3.661 -6.095 -10.110 1.00 92.94 95 ILE A C 1
ATOM 692 O O . ILE A 1 95 ? -2.577 -6.670 -10.196 1.00 92.94 95 ILE A O 1
ATOM 696 N N . SER A 1 96 ? -4.775 -6.576 -10.667 1.00 89.00 96 SER A N 1
ATOM 697 C CA . SER A 1 96 ? -4.821 -7.858 -11.377 1.00 89.00 96 SER A CA 1
ATOM 698 C C . SER A 1 96 ? -3.958 -7.879 -12.643 1.00 89.00 96 SER A C 1
ATOM 700 O O . SER A 1 96 ? -3.518 -8.955 -13.052 1.00 89.00 96 SER A O 1
ATOM 702 N N . ALA A 1 97 ? -3.735 -6.719 -13.269 1.00 88.38 97 ALA A N 1
ATOM 703 C CA . ALA A 1 97 ? -2.911 -6.580 -14.466 1.00 88.38 97 ALA A CA 1
ATOM 704 C C . ALA A 1 97 ? -1.402 -6.606 -14.170 1.00 88.38 97 ALA A C 1
ATOM 706 O O . ALA A 1 97 ? -0.641 -7.070 -15.014 1.00 88.38 97 ALA A O 1
ATOM 707 N N . MET A 1 98 ? -0.969 -6.150 -12.988 1.00 90.62 98 MET A N 1
ATOM 708 C CA . MET A 1 98 ? 0.450 -6.141 -12.605 1.00 90.62 98 MET A CA 1
ATOM 709 C C . MET A 1 98 ? 0.980 -7.542 -12.304 1.00 90.62 98 MET A C 1
ATOM 711 O O . MET A 1 98 ? 1.912 -8.025 -12.941 1.00 90.62 98 MET A O 1
ATOM 715 N N . ARG A 1 99 ? 0.393 -8.201 -11.302 1.00 90.75 99 ARG A N 1
ATOM 716 C CA . ARG A 1 99 ? 0.848 -9.506 -10.822 1.00 90.75 99 ARG A CA 1
ATOM 717 C C . ARG A 1 99 ? -0.301 -10.221 -10.135 1.00 90.75 99 ARG A C 1
ATOM 719 O O . ARG A 1 99 ? -0.975 -9.669 -9.270 1.00 90.75 99 ARG A O 1
ATOM 726 N N . ARG A 1 100 ? -0.499 -11.490 -10.492 1.00 91.44 100 ARG A N 1
ATOM 727 C CA . ARG A 1 100 ? -1.384 -12.371 -9.730 1.00 91.44 100 ARG A CA 1
ATOM 728 C C . ARG A 1 100 ? -0.647 -12.831 -8.483 1.00 91.44 100 ARG A C 1
ATOM 730 O O . ARG A 1 100 ? 0.339 -13.552 -8.609 1.00 91.44 100 ARG A O 1
ATOM 737 N N . SER A 1 101 ? -1.164 -12.442 -7.326 1.00 95.31 101 SER A N 1
ATOM 738 C CA . SER A 1 101 ? -0.667 -12.896 -6.033 1.00 95.31 101 SER A CA 1
ATOM 739 C C . SER A 1 101 ? -1.784 -13.450 -5.161 1.00 95.31 101 SER A C 1
ATOM 741 O O . SER A 1 101 ? -2.962 -13.117 -5.331 1.00 95.31 101 SER A O 1
ATOM 743 N N . SER A 1 102 ? -1.392 -14.316 -4.233 1.00 96.75 102 SER A N 1
ATOM 744 C CA . SER A 1 102 ? -2.280 -14.962 -3.266 1.00 96.75 102 SER A CA 1
ATOM 745 C C . SER A 1 102 ? -2.968 -13.917 -2.394 1.00 96.75 102 SER A C 1
ATOM 747 O O . SER A 1 102 ? -4.184 -13.972 -2.200 1.00 96.75 102 SER A O 1
ATOM 749 N N . VAL A 1 103 ? -2.205 -12.921 -1.937 1.00 98.19 103 VAL A N 1
ATOM 750 C CA . VAL A 1 103 ? -2.703 -11.743 -1.227 1.00 98.19 103 VAL A CA 1
ATOM 751 C C . VAL A 1 103 ? -2.093 -10.488 -1.853 1.00 98.19 103 VAL A C 1
ATOM 753 O O . VAL A 1 103 ? -0.914 -10.472 -2.205 1.00 98.19 103 VAL A O 1
ATOM 756 N N . VAL A 1 104 ? -2.895 -9.435 -1.992 1.00 98.56 104 VAL A N 1
ATOM 757 C CA . VAL A 1 104 ? -2.420 -8.082 -2.305 1.00 98.56 104 VAL A CA 1
ATOM 758 C C . VAL A 1 104 ? -2.977 -7.127 -1.264 1.00 98.56 104 VAL A C 1
ATOM 760 O O . VAL A 1 104 ? -4.168 -7.192 -0.964 1.00 98.56 104 VAL A O 1
ATOM 763 N N . THR A 1 105 ? -2.149 -6.240 -0.723 1.00 98.62 105 THR A N 1
ATOM 764 C CA . THR A 1 105 ? -2.593 -5.195 0.207 1.00 98.62 105 THR A CA 1
ATOM 765 C C . THR A 1 105 ? -2.253 -3.815 -0.335 1.00 98.62 105 THR A C 1
ATOM 767 O O . THR A 1 105 ? -1.232 -3.638 -0.990 1.00 98.62 105 THR A O 1
ATOM 770 N N . LEU A 1 106 ? -3.109 -2.840 -0.059 1.00 98.75 106 LEU A N 1
ATOM 771 C CA . LEU A 1 106 ? -2.886 -1.423 -0.322 1.00 98.75 106 LEU A CA 1
ATOM 772 C C . LEU A 1 106 ? -2.842 -0.688 1.014 1.00 98.75 106 LEU A C 1
ATOM 774 O O . LEU A 1 106 ? -3.708 -0.920 1.859 1.00 98.75 106 LEU A O 1
ATOM 778 N N . LEU A 1 107 ? -1.888 0.226 1.140 1.00 98.56 107 LEU A N 1
ATOM 779 C CA . LEU A 1 107 ? -1.884 1.315 2.105 1.00 98.56 107 LEU A CA 1
ATOM 780 C C . LEU A 1 107 ? -1.835 2.632 1.332 1.00 98.56 107 LEU A C 1
ATOM 782 O O . LEU A 1 107 ? -0.998 2.795 0.443 1.00 98.56 107 LEU A O 1
ATOM 786 N N . HIS A 1 108 ? -2.698 3.570 1.696 1.00 97.94 108 HIS A N 1
ATOM 787 C CA . HIS A 1 108 ? -2.588 4.963 1.304 1.00 97.94 108 HIS A CA 1
ATOM 788 C C . HIS A 1 108 ? -2.885 5.858 2.511 1.00 97.94 108 HIS A C 1
ATOM 790 O O . HIS A 1 108 ? -3.946 5.755 3.127 1.00 97.94 108 HIS A O 1
ATOM 796 N N . THR A 1 109 ? -1.943 6.723 2.861 1.00 97.44 109 THR A N 1
ATOM 797 C CA . THR A 1 109 ? -2.088 7.720 3.921 1.00 97.44 109 THR A CA 1
ATOM 798 C C . THR A 1 109 ? -1.744 9.097 3.380 1.00 97.44 109 THR A C 1
ATOM 800 O O . THR A 1 109 ? -0.741 9.269 2.684 1.00 97.44 109 THR A O 1
ATOM 803 N N . ASP A 1 110 ? -2.565 10.084 3.725 1.00 95.62 110 ASP A N 1
ATOM 804 C CA . ASP A 1 110 ? -2.347 11.479 3.360 1.00 95.62 110 ASP A CA 1
ATOM 805 C C . ASP A 1 110 ? -2.517 12.393 4.590 1.00 95.62 110 ASP A C 1
ATOM 807 O O . ASP A 1 110 ? -3.647 12.670 4.996 1.00 95.62 110 ASP A O 1
ATOM 811 N N . PRO A 1 111 ? -1.407 12.862 5.196 1.00 93.19 111 PRO A N 1
ATOM 812 C CA . PRO A 1 111 ? -1.436 13.732 6.370 1.00 93.19 111 PRO A CA 1
ATOM 813 C C . PRO A 1 111 ? -2.115 15.084 6.140 1.00 93.19 111 PRO A C 1
ATOM 815 O O . PRO A 1 111 ? -2.631 15.659 7.096 1.00 93.19 111 PRO A O 1
ATOM 818 N N . ASP A 1 112 ? -2.138 15.590 4.902 1.00 92.44 112 ASP A N 1
ATOM 819 C CA . ASP A 1 112 ? -2.727 16.903 4.598 1.00 92.44 112 ASP A CA 1
ATOM 820 C C . ASP A 1 112 ? -4.252 16.887 4.748 1.00 92.44 112 ASP A C 1
ATOM 822 O O . ASP A 1 112 ? -4.860 17.876 5.159 1.00 92.44 112 ASP A O 1
ATOM 826 N N . THR A 1 113 ? -4.871 15.751 4.426 1.00 93.38 113 THR A N 1
ATOM 827 C CA . THR A 1 113 ? -6.323 15.535 4.506 1.00 93.38 113 THR A CA 1
ATOM 828 C C . THR A 1 113 ? -6.724 14.620 5.661 1.00 93.38 113 THR A C 1
ATOM 830 O O . THR A 1 113 ? -7.908 14.364 5.861 1.00 93.38 113 THR A O 1
ATOM 833 N N . ALA A 1 114 ? -5.748 14.117 6.425 1.00 94.31 114 ALA A N 1
ATOM 834 C CA . ALA A 1 114 ? -5.919 13.064 7.423 1.00 94.31 114 ALA A CA 1
ATOM 835 C C . ALA A 1 114 ? -6.576 11.776 6.872 1.00 94.31 114 ALA A C 1
ATOM 837 O O . ALA A 1 114 ? -7.116 10.964 7.634 1.00 94.31 114 ALA A O 1
ATOM 838 N N . LEU A 1 115 ? -6.501 11.560 5.552 1.00 97.62 115 LEU A N 1
ATOM 839 C CA . LEU A 1 115 ? -7.066 10.399 4.874 1.00 97.62 115 LEU A CA 1
ATOM 840 C C . LEU A 1 115 ? -6.258 9.148 5.223 1.00 97.62 115 LEU A C 1
ATOM 842 O O . LEU A 1 115 ? -5.056 9.061 4.960 1.00 97.62 115 LEU A O 1
ATOM 846 N N . GLY A 1 116 ? -6.944 8.148 5.769 1.00 98.19 116 GLY A N 1
ATOM 847 C CA . GLY A 1 116 ? -6.429 6.798 5.947 1.00 98.19 116 GLY A CA 1
AT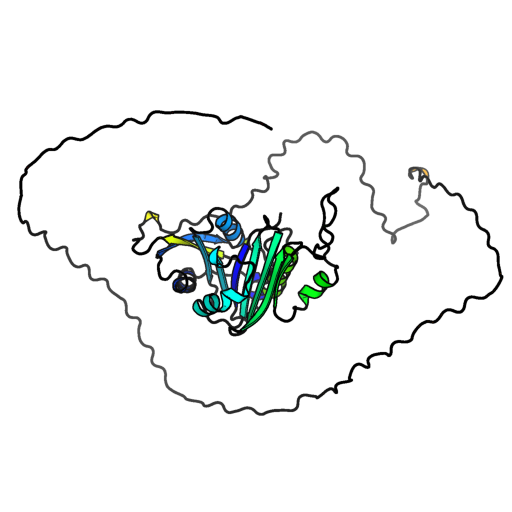OM 848 C C . GLY A 1 116 ? -7.171 5.825 5.050 1.00 98.19 116 GLY A C 1
ATOM 849 O O . GLY A 1 116 ? -8.400 5.777 5.050 1.00 98.19 116 GLY A O 1
ATOM 850 N N . CYS A 1 117 ? -6.421 5.043 4.286 1.00 98.62 117 CYS A N 1
ATOM 851 C CA . CYS A 1 117 ? -6.964 4.162 3.273 1.00 98.62 117 CYS A CA 1
ATOM 852 C C . CYS A 1 117 ? -6.186 2.844 3.233 1.00 98.62 117 CYS A C 1
ATOM 854 O O . CYS A 1 117 ? -4.955 2.820 3.198 1.00 98.62 117 CYS A O 1
ATOM 856 N N . PHE A 1 118 ? -6.909 1.728 3.247 1.00 98.81 118 PHE A N 1
ATOM 857 C CA . PHE A 1 118 ? -6.319 0.408 3.105 1.00 98.81 118 PHE A CA 1
ATOM 858 C C . PHE A 1 118 ? -7.271 -0.555 2.406 1.00 98.81 118 PHE A C 1
ATOM 860 O O . PHE A 1 118 ? -8.495 -0.460 2.504 1.00 98.81 118 PHE A O 1
ATOM 867 N N . ALA A 1 119 ? -6.705 -1.534 1.714 1.00 98.75 119 ALA A N 1
ATOM 868 C CA . ALA A 1 119 ? -7.490 -2.608 1.130 1.00 98.75 119 ALA A CA 1
ATOM 869 C C . ALA A 1 119 ? -6.699 -3.903 1.052 1.00 98.75 119 ALA A C 1
ATOM 871 O O . ALA A 1 119 ? -5.469 -3.907 1.054 1.00 98.75 119 ALA A O 1
ATOM 872 N N . ARG A 1 120 ? -7.425 -5.014 0.971 1.00 98.44 120 ARG A N 1
ATOM 873 C CA . ARG A 1 120 ? -6.859 -6.349 0.828 1.00 98.44 120 ARG A CA 1
ATOM 874 C C . ARG A 1 120 ? -7.645 -7.151 -0.191 1.00 98.44 120 ARG A C 1
ATOM 876 O O . ARG A 1 120 ? -8.858 -7.329 -0.063 1.00 98.44 120 ARG A O 1
ATOM 883 N N . TRP A 1 121 ? -6.926 -7.679 -1.169 1.00 98.38 121 TRP A N 1
ATOM 884 C CA . TRP A 1 121 ? -7.407 -8.662 -2.125 1.00 98.38 121 TRP A CA 1
ATOM 885 C C . TRP A 1 121 ? -6.809 -10.020 -1.793 1.00 98.38 121 TRP A C 1
ATOM 887 O O . TRP A 1 121 ? -5.647 -10.125 -1.409 1.00 98.38 121 TRP A O 1
ATOM 897 N N . GLU A 1 122 ? -7.592 -11.070 -1.997 1.00 97.38 122 GLU A N 1
ATOM 898 C CA . GLU A 1 122 ? -7.128 -12.449 -1.904 1.00 97.38 122 GLU A CA 1
ATOM 899 C C . GLU A 1 122 ? -7.541 -13.193 -3.163 1.00 97.38 122 GLU A C 1
ATOM 901 O O . GLU A 1 122 ? -8.721 -13.210 -3.525 1.00 97.38 122 GLU A O 1
ATOM 906 N N . ASN A 1 123 ? -6.566 -13.787 -3.850 1.00 95.88 123 ASN A N 1
ATOM 907 C CA . ASN A 1 123 ? -6.762 -14.459 -5.136 1.00 95.88 123 ASN A CA 1
ATOM 908 C C . ASN A 1 123 ? -7.546 -13.588 -6.142 1.00 95.88 123 ASN A C 1
ATOM 910 O O . ASN A 1 123 ? -8.484 -14.049 -6.794 1.00 95.88 123 ASN A O 1
ATOM 914 N N . GLY A 1 124 ? -7.203 -12.296 -6.217 1.00 94.38 124 GLY A N 1
ATOM 915 C CA . GLY A 1 124 ? -7.844 -11.311 -7.099 1.00 94.38 124 GLY A CA 1
ATOM 916 C C . GLY A 1 124 ? -9.231 -10.825 -6.658 1.00 94.38 124 GLY A C 1
ATOM 917 O O . GLY A 1 124 ? -9.811 -9.971 -7.321 1.00 94.38 124 GLY A O 1
ATOM 918 N N . THR A 1 125 ? -9.773 -11.324 -5.544 1.00 95.94 125 THR A N 1
ATOM 919 C CA . THR A 1 125 ? -11.071 -10.887 -5.009 1.00 95.94 125 THR A CA 1
ATOM 920 C C . THR A 1 125 ? -10.868 -9.891 -3.876 1.00 95.94 125 THR A C 1
ATOM 922 O O . THR A 1 125 ? -10.149 -10.191 -2.925 1.00 95.94 125 THR A O 1
ATOM 925 N N . LEU A 1 126 ? -11.524 -8.731 -3.942 1.00 97.62 126 LEU A N 1
ATOM 926 C CA . LEU A 1 126 ? -11.506 -7.750 -2.857 1.00 97.62 126 LEU A CA 1
ATOM 927 C C . LEU A 1 126 ? -12.170 -8.341 -1.602 1.00 97.62 126 LEU A C 1
ATOM 929 O O . LEU A 1 126 ? -13.318 -8.782 -1.651 1.00 97.62 126 LEU A O 1
ATOM 933 N N . ARG A 1 127 ? -11.437 -8.378 -0.486 1.00 98.06 127 ARG A N 1
ATOM 934 C CA . ARG A 1 127 ? -11.912 -8.903 0.806 1.00 98.06 127 ARG A CA 1
ATOM 935 C C . ARG A 1 127 ? -12.310 -7.809 1.778 1.00 98.06 127 ARG A C 1
ATOM 937 O O . ARG A 1 127 ? -13.276 -7.982 2.515 1.00 98.06 127 ARG A O 1
ATOM 944 N N . ARG A 1 128 ? -11.550 -6.718 1.776 1.00 98.38 128 ARG A N 1
ATOM 945 C CA . ARG A 1 128 ? -11.740 -5.557 2.640 1.00 98.38 128 ARG A CA 1
ATOM 946 C C . ARG A 1 128 ? -11.246 -4.317 1.912 1.00 98.38 128 ARG A C 1
ATOM 948 O O . ARG A 1 128 ? -10.165 -4.362 1.330 1.00 98.38 128 ARG A O 1
ATOM 955 N N . SER A 1 129 ? -12.018 -3.242 1.963 1.00 98.50 129 SER A N 1
ATOM 956 C CA . SER A 1 129 ? -11.610 -1.906 1.537 1.00 98.50 129 SER A CA 1
ATOM 957 C C . SER A 1 129 ? -12.152 -0.878 2.512 1.00 98.50 129 SER A C 1
ATOM 959 O O . SER A 1 129 ? -13.355 -0.864 2.761 1.00 98.50 129 SER A O 1
ATOM 961 N N . PHE A 1 130 ? -11.286 -0.021 3.026 1.00 98.75 130 PHE A N 1
ATOM 962 C CA . PHE A 1 130 ? -11.656 1.076 3.901 1.00 98.75 130 PHE A CA 1
ATOM 963 C C . PHE A 1 130 ? -10.918 2.340 3.475 1.00 98.75 130 PHE A C 1
ATOM 965 O O . PHE A 1 130 ? -9.718 2.294 3.205 1.00 98.75 130 PHE A O 1
ATOM 972 N N . ALA A 1 131 ? -11.624 3.463 3.428 1.00 98.75 131 ALA A N 1
ATOM 973 C CA . ALA A 1 131 ? -11.037 4.780 3.245 1.00 98.75 131 ALA A CA 1
ATOM 974 C C . ALA A 1 131 ? -11.898 5.824 3.954 1.00 98.75 131 ALA A C 1
ATOM 976 O O . ALA A 1 131 ? -13.108 5.881 3.722 1.00 98.75 131 ALA A O 1
ATOM 977 N N . ALA A 1 132 ? -11.276 6.649 4.788 1.00 98.19 132 ALA A N 1
ATOM 978 C CA . ALA A 1 132 ? -11.956 7.714 5.509 1.00 98.19 132 ALA A CA 1
ATOM 979 C C . ALA A 1 132 ? -10.999 8.860 5.840 1.00 98.19 132 ALA A C 1
ATOM 981 O O . ALA A 1 132 ? -9.805 8.633 6.055 1.00 98.19 132 ALA A O 1
ATOM 982 N N . ASP A 1 133 ? -11.545 10.064 5.919 1.00 95.75 133 ASP A N 1
ATOM 983 C CA . ASP A 1 133 ? -10.973 11.170 6.681 1.00 95.75 133 ASP A CA 1
ATOM 984 C C . ASP A 1 133 ? -11.644 11.214 8.077 1.00 95.75 133 ASP A C 1
ATOM 986 O O . ASP A 1 133 ? -12.505 10.373 8.369 1.00 95.75 133 ASP A O 1
ATOM 990 N N . PRO A 1 134 ? -11.221 12.090 9.008 1.00 93.50 134 PRO A N 1
ATOM 991 C CA . PRO A 1 134 ? -11.743 12.072 10.369 1.00 93.50 134 PRO A CA 1
ATOM 992 C C . PRO A 1 134 ? -13.255 12.252 10.485 1.00 93.50 134 PRO A C 1
ATOM 994 O O . PRO A 1 134 ? -13.780 11.911 11.537 1.00 93.50 134 PRO A O 1
ATOM 997 N N . VAL A 1 135 ? -13.953 12.774 9.474 1.00 92.88 135 VAL A N 1
ATOM 998 C CA . VAL A 1 135 ? -15.389 13.094 9.543 1.00 92.88 135 VAL A CA 1
ATOM 999 C C . VAL A 1 135 ? -16.236 12.316 8.542 1.00 92.88 135 VAL A C 1
ATOM 1001 O O . VAL A 1 135 ? -17.421 12.106 8.797 1.00 92.88 135 VAL A O 1
ATOM 1004 N N . ASP A 1 136 ? -15.641 11.838 7.449 1.00 94.31 136 ASP A N 1
ATOM 1005 C CA . ASP A 1 136 ? -16.331 11.140 6.372 1.00 94.31 136 ASP A CA 1
ATOM 1006 C C . ASP A 1 136 ? -15.694 9.777 6.061 1.00 94.31 136 ASP A C 1
ATOM 1008 O O . ASP A 1 136 ? -14.507 9.645 5.761 1.00 94.31 136 ASP A O 1
ATOM 1012 N N . ILE A 1 137 ? -16.534 8.735 6.029 1.00 97.44 137 ILE A N 1
ATOM 1013 C CA . ILE A 1 137 ? -16.172 7.430 5.463 1.00 97.44 137 ILE A CA 1
ATOM 1014 C C . ILE A 1 137 ? -16.452 7.462 3.957 1.00 97.44 137 ILE A C 1
ATOM 1016 O O . ILE A 1 137 ? -17.605 7.448 3.521 1.00 97.44 137 ILE A O 1
ATOM 1020 N N . HIS A 1 138 ? -15.400 7.457 3.141 1.00 98.19 138 HIS A N 1
ATOM 1021 C CA . HIS A 1 138 ? -15.511 7.440 1.678 1.00 98.19 138 HIS A CA 1
ATOM 1022 C C . HIS A 1 138 ? -15.770 6.039 1.116 1.00 98.19 138 HIS A C 1
ATOM 1024 O O . HIS A 1 138 ? -16.431 5.889 0.080 1.00 98.19 138 HIS A O 1
ATOM 1030 N N . GLN A 1 139 ? -15.232 5.013 1.780 1.00 98.19 139 GLN A N 1
ATOM 1031 C CA . GLN A 1 139 ? -15.450 3.615 1.438 1.00 98.19 139 GLN A CA 1
ATOM 1032 C C . GLN A 1 139 ? -15.366 2.721 2.677 1.00 98.19 139 GLN A C 1
ATOM 1034 O O . GLN A 1 139 ? -14.433 2.833 3.465 1.00 98.19 139 GLN A O 1
ATOM 1039 N N . ASP A 1 140 ? -16.311 1.789 2.791 1.00 98.12 140 ASP A N 1
ATOM 1040 C CA . ASP A 1 140 ? -16.302 0.710 3.777 1.00 98.12 140 ASP A CA 1
ATOM 1041 C C . ASP A 1 140 ? -16.955 -0.538 3.162 1.00 98.12 140 ASP A C 1
ATOM 1043 O O . ASP A 1 140 ? -18.175 -0.669 3.085 1.00 98.12 140 ASP A O 1
ATOM 1047 N N . GLU A 1 141 ? -16.125 -1.426 2.618 1.00 98.25 141 GLU A N 1
ATOM 1048 C CA . GLU A 1 141 ? -16.546 -2.655 1.946 1.00 98.25 141 GLU A CA 1
ATOM 1049 C C . GLU A 1 141 ? -15.847 -3.876 2.555 1.00 98.25 141 GLU A C 1
ATOM 1051 O O . GLU A 1 141 ? -14.662 -3.838 2.910 1.00 98.25 141 GLU A O 1
ATOM 1056 N N . GLY A 1 142 ? -16.571 -4.995 2.618 1.00 97.50 142 GLY A N 1
ATOM 1057 C CA . GLY A 1 142 ? -16.075 -6.252 3.177 1.00 97.50 142 GLY A CA 1
ATOM 1058 C C . GLY A 1 142 ? -16.287 -6.380 4.686 1.00 97.50 142 GLY A C 1
ATOM 1059 O O . GLY A 1 142 ? -16.930 -5.547 5.315 1.00 97.50 142 GLY A O 1
ATOM 1060 N N . ILE A 1 143 ? -15.781 -7.472 5.259 1.00 95.75 143 ILE A N 1
ATOM 1061 C CA . ILE A 1 143 ? -15.899 -7.746 6.698 1.00 95.75 143 ILE A CA 1
ATOM 1062 C C . ILE A 1 143 ? -14.643 -7.213 7.395 1.00 95.75 143 ILE A C 1
ATOM 1064 O O . ILE A 1 143 ? -13.548 -7.609 6.983 1.00 95.75 143 ILE A O 1
ATOM 1068 N N . PRO A 1 144 ? -14.776 -6.371 8.440 1.00 97.56 144 PRO A N 1
ATOM 1069 C CA . PRO A 1 144 ? -13.643 -5.896 9.221 1.00 97.56 144 PRO A CA 1
ATOM 1070 C C . PRO A 1 144 ? -12.758 -7.023 9.756 1.00 97.56 144 PRO A C 1
ATOM 1072 O O . PRO A 1 144 ? -13.246 -8.060 10.214 1.00 97.56 144 PRO A O 1
ATOM 1075 N N . PHE A 1 145 ? -11.447 -6.806 9.732 1.00 98.12 145 PHE A N 1
ATOM 1076 C CA . PHE A 1 145 ? -10.485 -7.702 10.366 1.00 98.12 145 PHE A CA 1
ATOM 1077 C C . PHE A 1 145 ? -10.438 -7.487 11.886 1.00 98.12 145 PHE A C 1
ATOM 1079 O O . PHE A 1 145 ? -10.853 -6.457 12.413 1.00 98.12 145 PHE A O 1
ATOM 1086 N N . VAL A 1 146 ? -9.897 -8.470 12.617 1.00 97.94 146 VAL A N 1
ATOM 1087 C CA . VAL A 1 146 ? -9.857 -8.456 14.093 1.00 97.94 146 VAL A CA 1
ATOM 1088 C C . VAL A 1 146 ? -9.100 -7.243 14.644 1.00 97.94 146 VAL A C 1
ATOM 1090 O O . VAL A 1 146 ? -9.514 -6.690 15.664 1.00 97.94 146 VAL A O 1
ATOM 1093 N N . PHE A 1 147 ? -8.039 -6.798 13.963 1.00 97.19 147 PHE A N 1
ATOM 1094 C CA . PHE A 1 147 ? -7.249 -5.635 14.375 1.00 97.19 147 PHE A CA 1
ATOM 1095 C C . PHE A 1 147 ? -8.034 -4.321 14.357 1.00 97.19 147 PHE A C 1
ATOM 1097 O O . PHE A 1 147 ? -7.632 -3.372 15.019 1.00 97.19 147 PHE A O 1
ATOM 1104 N N . GLU A 1 148 ? -9.153 -4.253 13.630 1.00 98.44 148 GLU A N 1
ATOM 1105 C CA . GLU A 1 148 ? -9.979 -3.047 13.567 1.00 98.44 148 GLU A CA 1
ATOM 1106 C C . GLU A 1 148 ? -10.841 -2.886 14.828 1.00 98.44 148 GLU A C 1
ATOM 1108 O O . GLU A 1 148 ? -11.307 -1.792 15.135 1.00 98.44 148 GLU A O 1
ATOM 1113 N N . ARG A 1 149 ? -11.065 -3.966 15.591 1.00 97.81 149 ARG A N 1
ATOM 1114 C CA . ARG A 1 149 ? -11.986 -3.969 16.738 1.00 97.81 149 ARG A CA 1
ATOM 1115 C C . ARG A 1 149 ? -11.699 -2.862 17.769 1.00 97.81 149 ARG A C 1
ATOM 1117 O O . ARG A 1 149 ? -12.667 -2.208 18.148 1.00 97.81 149 ARG A O 1
ATOM 1124 N N . PRO A 1 150 ? -10.452 -2.629 18.228 1.00 97.56 150 PRO A N 1
ATOM 1125 C CA . PRO A 1 150 ? -10.165 -1.574 19.205 1.00 97.56 150 PRO A CA 1
ATOM 1126 C C . PRO A 1 150 ? -10.539 -0.176 18.693 1.00 97.56 150 PRO A C 1
ATOM 1128 O O . PRO A 1 150 ? -11.063 0.641 19.445 1.00 97.56 150 PRO A O 1
ATOM 1131 N N . PHE A 1 151 ? -10.360 0.075 17.395 1.00 97.12 151 PHE A N 1
ATOM 1132 C CA . PHE A 1 151 ? -10.714 1.342 16.757 1.00 97.12 151 PHE A CA 1
ATOM 1133 C C . PHE A 1 151 ? -12.229 1.553 16.792 1.00 97.12 151 PHE A C 1
ATOM 1135 O O . PHE A 1 151 ? -12.711 2.543 17.340 1.00 97.12 151 PHE A O 1
ATOM 1142 N N . TRP A 1 152 ? -13.000 0.571 16.321 1.00 96.06 152 TRP A N 1
ATOM 1143 C CA . TRP A 1 152 ? -14.466 0.631 16.341 1.00 96.06 152 TRP A CA 1
ATOM 1144 C C . TRP A 1 152 ? -15.065 0.659 17.755 1.00 96.06 152 TRP A C 1
ATOM 1146 O O . TRP A 1 152 ? -16.156 1.190 17.950 1.00 96.06 152 TRP A O 1
ATOM 1156 N N . ALA A 1 153 ? -14.356 0.111 18.745 1.00 95.50 153 ALA A N 1
ATOM 1157 C CA . ALA A 1 153 ? -14.737 0.159 20.154 1.00 95.50 153 ALA A CA 1
ATOM 1158 C C . ALA A 1 153 ? -14.399 1.499 20.842 1.00 95.50 153 ALA A C 1
ATOM 1160 O O . ALA A 1 153 ? -14.787 1.697 21.993 1.00 95.50 153 ALA A O 1
ATOM 1161 N N . GLY A 1 154 ? -13.696 2.416 20.164 1.00 93.94 154 GLY A N 1
ATOM 1162 C CA . GLY A 1 154 ? -13.251 3.693 20.734 1.00 93.94 154 GLY A CA 1
ATOM 1163 C C . GLY A 1 154 ? -12.052 3.573 21.682 1.00 93.94 154 GLY A C 1
ATOM 1164 O O . GLY A 1 154 ? -11.785 4.490 22.454 1.00 93.94 154 GLY A O 1
ATOM 1165 N N . GLU A 1 155 ? -11.320 2.457 21.634 1.00 96.00 155 GLU A N 1
ATOM 1166 C CA . GLU A 1 155 ? -10.102 2.225 22.426 1.00 96.00 155 GLU A CA 1
ATOM 1167 C C . GLU A 1 155 ? -8.875 2.948 21.832 1.00 96.00 155 GLU A C 1
ATOM 1169 O O . GLU A 1 155 ? -7.833 3.028 22.482 1.00 96.00 155 GLU A O 1
ATOM 1174 N N . CYS A 1 156 ? -8.999 3.503 20.620 1.00 92.88 156 CYS A N 1
ATOM 1175 C CA . CYS A 1 156 ? -7.968 4.280 19.920 1.00 92.88 156 CYS A CA 1
ATOM 1176 C C . CYS A 1 156 ? -8.463 5.712 19.616 1.00 92.88 156 CYS A C 1
ATOM 1178 O O . CYS A 1 156 ? -8.716 6.025 18.454 1.00 92.88 156 CYS A O 1
ATOM 1180 N N . PRO A 1 157 ? -8.673 6.571 20.634 1.00 91.06 157 PRO A N 1
ATOM 1181 C CA . PRO A 1 157 ? -9.307 7.875 20.454 1.00 91.06 157 PRO A CA 1
ATOM 1182 C C . PRO A 1 157 ? -8.448 8.860 19.654 1.00 91.06 157 PRO A C 1
ATOM 1184 O O . PRO A 1 157 ? -7.227 8.890 19.795 1.00 91.06 157 PRO A O 1
ATOM 1187 N N . ILE A 1 158 ? -9.097 9.747 18.891 1.00 85.94 158 ILE A N 1
ATOM 1188 C CA . ILE A 1 158 ? -8.425 10.915 18.302 1.00 85.94 158 ILE A CA 1
ATOM 1189 C C . ILE A 1 158 ? -7.941 11.844 19.422 1.00 85.94 158 ILE A C 1
ATOM 1191 O O . ILE A 1 158 ? -8.720 12.264 20.283 1.00 85.94 158 ILE A O 1
ATOM 1195 N N . TYR A 1 159 ? -6.664 12.221 19.370 1.00 82.94 159 TYR A N 1
ATOM 1196 C CA . TYR A 1 159 ? -6.094 13.233 20.252 1.00 82.94 159 TYR A CA 1
ATOM 1197 C C . TYR A 1 159 ? -6.194 14.620 19.621 1.00 82.94 159 TYR A C 1
ATOM 1199 O O . TYR A 1 159 ? -5.563 14.914 18.608 1.00 82.94 159 TYR A O 1
ATOM 1207 N N . TYR A 1 160 ? -6.968 15.493 20.258 1.00 81.56 160 TYR A N 1
ATOM 1208 C CA . TYR A 1 160 ? -7.121 16.882 19.841 1.00 81.56 160 TYR A CA 1
ATOM 1209 C C . TYR A 1 160 ? -6.094 17.773 20.537 1.00 81.56 160 TYR A C 1
ATOM 1211 O O . TYR A 1 160 ? -5.802 17.606 21.725 1.00 81.56 160 TYR A O 1
ATOM 1219 N N . ALA A 1 161 ? -5.565 18.753 19.804 1.00 81.25 161 ALA A N 1
ATOM 1220 C CA . ALA A 1 161 ? -4.725 19.784 20.396 1.00 81.25 161 ALA A CA 1
ATOM 1221 C C . ALA A 1 161 ? -5.508 20.568 21.474 1.00 81.25 161 ALA A C 1
ATOM 1223 O O . ALA A 1 161 ? -6.728 20.736 21.354 1.00 81.25 161 ALA A O 1
ATOM 1224 N N . PRO A 1 162 ? -4.840 21.082 22.524 1.00 83.81 162 PRO A N 1
ATOM 1225 C CA . PRO A 1 162 ? -5.506 21.880 23.547 1.00 83.81 162 PRO A CA 1
ATOM 1226 C C . PRO A 1 162 ? -6.275 23.061 22.938 1.00 83.81 162 PRO A C 1
ATOM 1228 O O . PRO A 1 162 ? -5.707 23.874 22.214 1.00 83.81 162 PRO A O 1
ATOM 1231 N N . GLY A 1 163 ? -7.567 23.169 23.255 1.00 83.50 163 GLY A N 1
ATOM 1232 C CA . GLY A 1 163 ? -8.446 24.223 22.733 1.00 83.50 163 GLY A CA 1
ATOM 1233 C C . GLY A 1 163 ? -9.176 23.873 21.433 1.00 83.50 163 GLY A C 1
ATOM 1234 O O . GLY A 1 163 ? -10.069 24.621 21.039 1.00 83.50 163 GLY A O 1
ATOM 1235 N N . THR A 1 164 ? -8.871 22.734 20.808 1.00 82.81 164 THR A N 1
ATOM 1236 C CA . THR A 1 164 ? -9.640 22.202 19.679 1.00 82.81 164 THR A CA 1
ATOM 1237 C C . THR A 1 164 ? -10.813 21.378 20.199 1.00 82.81 164 THR A C 1
ATOM 1239 O O . THR A 1 164 ? -10.637 20.470 21.011 1.00 82.81 164 THR A O 1
ATOM 1242 N N . GLN A 1 165 ? -12.025 21.704 19.748 1.00 78.56 165 GLN A N 1
ATOM 1243 C CA . GLN A 1 165 ? -13.205 20.899 20.050 1.00 78.56 165 GLN A CA 1
ATOM 1244 C C . GLN A 1 165 ? -13.310 19.742 19.049 1.00 78.56 165 GLN A C 1
ATOM 1246 O O . GLN A 1 165 ? -13.101 19.977 17.859 1.00 78.56 165 GLN A O 1
ATOM 1251 N N . PRO A 1 166 ? -13.636 18.521 19.507 1.00 78.69 166 PRO A N 1
ATOM 1252 C CA . PRO A 1 166 ? -13.914 17.413 18.608 1.00 78.69 166 PRO A CA 1
ATOM 1253 C C . PRO A 1 166 ? -15.109 17.745 17.718 1.00 78.69 166 PRO A C 1
ATOM 1255 O O . PRO A 1 166 ? -16.108 18.303 18.185 1.00 78.69 166 PRO A O 1
ATOM 1258 N N . GLU A 1 167 ? -15.022 17.378 16.445 1.00 81.19 167 GLU A N 1
ATOM 1259 C CA . GLU A 1 167 ? -16.169 17.490 15.554 1.00 81.19 167 GLU A CA 1
ATOM 1260 C C . GLU A 1 167 ? -17.226 16.449 15.933 1.00 81.19 167 GLU A C 1
ATOM 1262 O O . GLU A 1 167 ? -16.912 15.300 16.236 1.00 81.19 167 GLU A O 1
ATOM 1267 N N . LEU A 1 168 ? -18.502 16.845 15.928 1.00 80.88 168 LEU A N 1
ATOM 1268 C CA . LEU A 1 168 ? -19.595 15.985 16.406 1.00 80.88 168 LEU A CA 1
ATOM 1269 C C . LEU A 1 168 ? -19.768 14.703 15.582 1.00 80.88 168 LEU A C 1
ATOM 1271 O O . LEU A 1 168 ? -20.300 13.723 16.096 1.00 80.88 168 LEU A O 1
ATOM 1275 N N . MET A 1 169 ? -19.362 14.733 14.312 1.00 84.69 169 MET A N 1
ATOM 1276 C CA . MET A 1 169 ? -19.427 13.590 13.398 1.00 84.69 169 MET A CA 1
ATOM 1277 C C . MET A 1 169 ? -18.074 12.897 13.227 1.00 84.69 169 MET A C 1
ATOM 1279 O O . MET A 1 169 ? -17.959 12.023 12.375 1.00 84.69 169 MET A O 1
ATOM 1283 N N . ALA A 1 170 ? -17.058 13.283 14.008 1.00 89.00 170 ALA A N 1
ATOM 1284 C CA . ALA A 1 170 ? -15.749 12.672 13.885 1.00 89.00 170 ALA A CA 1
ATOM 1285 C C . ALA A 1 170 ? -15.809 11.175 14.209 1.00 89.00 170 ALA A C 1
ATOM 1287 O O . ALA A 1 170 ? -16.493 10.741 15.144 1.00 89.00 170 ALA A O 1
ATOM 1288 N N . LEU A 1 171 ? -15.044 10.391 13.459 1.00 93.44 171 LEU A N 1
ATOM 1289 C CA . LEU A 1 171 ? -14.764 9.007 13.779 1.00 93.44 171 LEU A CA 1
ATOM 1290 C C . LEU A 1 171 ? -14.148 8.904 15.180 1.00 93.44 171 LEU A C 1
ATOM 1292 O O . LEU A 1 171 ? -13.429 9.801 15.627 1.00 93.44 171 LEU A O 1
ATOM 1296 N N . PRO A 1 172 ? -14.380 7.786 15.887 1.00 92.25 172 PRO A N 1
ATOM 1297 C CA . PRO A 1 172 ? -13.830 7.601 17.223 1.00 92.25 172 PRO A CA 1
ATOM 1298 C C . PRO A 1 172 ? -12.309 7.383 17.221 1.00 92.25 172 PRO A C 1
ATOM 1300 O O . PRO A 1 172 ? -11.738 7.223 18.291 1.00 92.25 172 PRO A O 1
ATOM 1303 N N . PHE A 1 173 ? -11.659 7.372 16.055 1.00 94.94 173 PHE A N 1
ATOM 1304 C CA . PHE A 1 173 ? -10.230 7.143 15.865 1.00 94.94 173 PHE A CA 1
ATOM 1305 C C . PHE A 1 173 ? -9.701 7.897 14.644 1.00 94.94 173 PHE A C 1
ATOM 1307 O O . PHE A 1 173 ? -10.466 8.276 13.758 1.00 94.94 173 PHE A O 1
ATOM 1314 N N . HIS A 1 174 ? -8.380 8.071 14.568 1.00 95.00 174 HIS A N 1
ATOM 1315 C CA . HIS A 1 174 ? -7.738 8.704 13.421 1.00 95.00 174 HIS A CA 1
ATOM 1316 C C . HIS A 1 174 ? -7.633 7.699 12.255 1.00 95.00 174 HIS A C 1
ATOM 1318 O O . HIS A 1 174 ? -6.985 6.661 12.414 1.00 95.00 174 HIS A O 1
ATOM 1324 N N . PRO A 1 175 ? -8.197 7.963 11.062 1.00 96.75 175 PRO A N 1
ATOM 1325 C CA . PRO A 1 175 ? -8.215 6.977 9.974 1.00 96.75 175 PRO A CA 1
ATOM 1326 C C . PRO A 1 175 ? -6.832 6.510 9.521 1.00 96.75 175 PRO A C 1
ATOM 1328 O O . PRO A 1 175 ? -6.641 5.322 9.261 1.00 96.75 175 PRO A O 1
ATOM 1331 N N . GLN A 1 176 ? -5.848 7.417 9.456 1.00 96.62 176 GLN A N 1
ATOM 1332 C CA . GLN A 1 176 ? -4.457 7.046 9.154 1.00 96.62 176 GLN A CA 1
ATOM 1333 C C . GLN A 1 176 ? -3.882 6.028 10.150 1.00 96.62 176 GLN A C 1
ATOM 1335 O O . GLN A 1 176 ? -3.171 5.121 9.728 1.00 96.62 176 GLN A O 1
ATOM 1340 N N . GLU A 1 177 ? -4.225 6.108 11.441 1.00 96.19 177 GLU A N 1
ATOM 1341 C CA . GLU A 1 177 ? -3.766 5.123 12.429 1.00 96.19 177 GLU A CA 1
ATOM 1342 C C . GLU A 1 177 ? -4.380 3.741 12.184 1.00 96.19 177 GLU A C 1
ATOM 1344 O O . GLU A 1 177 ? -3.687 2.731 12.322 1.00 96.19 177 GLU A O 1
ATOM 1349 N N . LEU A 1 178 ? -5.654 3.678 11.777 1.00 97.75 178 LEU A N 1
ATOM 1350 C CA . LEU A 1 178 ? -6.292 2.415 11.404 1.00 97.75 178 LEU A CA 1
ATOM 1351 C C . LEU A 1 178 ? -5.652 1.821 10.139 1.00 97.75 178 LEU A C 1
ATOM 1353 O O . LEU A 1 178 ? -5.380 0.620 10.088 1.00 97.75 178 LEU A O 1
ATOM 1357 N N . ALA A 1 179 ? -5.373 2.654 9.134 1.00 98.19 179 ALA A N 1
ATOM 1358 C CA . ALA A 1 179 ? -4.699 2.229 7.910 1.00 98.19 179 ALA A CA 1
ATOM 1359 C C . ALA A 1 179 ? -3.281 1.702 8.193 1.00 98.19 179 ALA A C 1
ATOM 1361 O O . ALA A 1 179 ? -2.907 0.624 7.725 1.00 98.19 179 ALA A O 1
ATOM 1362 N N . GLU A 1 180 ? -2.515 2.394 9.036 1.00 97.38 180 GLU A N 1
ATOM 1363 C CA . GLU A 1 180 ? -1.211 1.910 9.482 1.00 97.38 180 GLU A CA 1
ATOM 1364 C C . GLU A 1 180 ? -1.300 0.657 10.357 1.00 97.38 180 GLU A C 1
ATOM 1366 O O . GLU A 1 180 ? -0.429 -0.209 10.265 1.00 97.38 180 GLU A O 1
ATOM 1371 N N . GLN A 1 181 ? -2.343 0.500 11.181 1.00 97.69 181 GLN A N 1
ATOM 1372 C CA . GLN A 1 181 ? -2.565 -0.756 11.895 1.00 97.69 181 GLN A CA 1
ATOM 1373 C C . GLN A 1 181 ? -2.815 -1.911 10.923 1.00 97.69 181 GLN A C 1
ATOM 1375 O O . GLN A 1 181 ? -2.278 -2.989 11.154 1.00 97.69 181 GLN A O 1
ATOM 1380 N N . ALA A 1 182 ? -3.554 -1.705 9.829 1.00 98.25 182 ALA A N 1
ATOM 1381 C CA . ALA A 1 182 ? -3.735 -2.737 8.809 1.00 98.25 182 ALA A CA 1
ATOM 1382 C C . ALA A 1 182 ? -2.389 -3.162 8.195 1.00 98.25 182 ALA A C 1
ATOM 1384 O O . ALA A 1 182 ? -2.090 -4.355 8.105 1.00 98.25 182 ALA A O 1
ATOM 1385 N N . ASN A 1 183 ? -1.539 -2.190 7.844 1.00 98.00 183 ASN A N 1
ATOM 1386 C CA . ASN A 1 183 ? -0.188 -2.457 7.344 1.00 98.00 183 ASN A CA 1
ATOM 1387 C C . ASN A 1 183 ? 0.659 -3.217 8.378 1.00 98.00 183 ASN A C 1
ATOM 1389 O O . ASN A 1 183 ? 1.310 -4.209 8.048 1.00 98.00 183 ASN A O 1
ATOM 1393 N N . ARG A 1 184 ? 0.586 -2.811 9.649 1.00 97.44 184 ARG A N 1
ATOM 1394 C CA . ARG A 1 184 ? 1.274 -3.473 10.760 1.00 97.44 184 ARG A CA 1
ATOM 1395 C C . ARG A 1 184 ? 0.813 -4.913 10.959 1.00 97.44 184 ARG A C 1
ATOM 1397 O O . ARG A 1 184 ? 1.648 -5.792 11.126 1.00 97.44 184 ARG A O 1
ATOM 1404 N N . ASP A 1 185 ? -0.488 -5.175 10.917 1.00 97.56 185 ASP A N 1
ATOM 1405 C CA . ASP A 1 185 ? -1.034 -6.521 11.105 1.00 97.56 185 ASP A CA 1
ATOM 1406 C C . ASP A 1 185 ? -0.638 -7.467 9.964 1.00 97.56 185 ASP A C 1
ATOM 1408 O O . ASP A 1 185 ? -0.365 -8.646 10.187 1.00 97.56 185 ASP A O 1
ATOM 1412 N N . TRP A 1 186 ? -0.598 -6.962 8.729 1.00 97.56 186 TRP A N 1
ATOM 1413 C CA . TRP A 1 186 ? -0.339 -7.789 7.548 1.00 97.56 186 TRP A CA 1
ATOM 1414 C C . TRP A 1 186 ? 1.140 -7.950 7.207 1.00 97.56 186 TRP A C 1
ATOM 1416 O O . TRP A 1 186 ? 1.522 -8.987 6.664 1.00 97.56 186 TRP A O 1
ATOM 1426 N N . LEU A 1 187 ? 1.956 -6.936 7.494 1.00 98.00 187 LEU A N 1
ATOM 1427 C CA . LEU A 1 187 ? 3.356 -6.863 7.068 1.00 98.00 187 LEU A CA 1
ATOM 1428 C C . LEU A 1 187 ? 4.332 -6.631 8.228 1.00 98.00 187 LEU A C 1
ATOM 1430 O O . LEU A 1 187 ? 5.535 -6.810 8.059 1.00 98.00 187 LEU A O 1
ATOM 1434 N N . GLY A 1 188 ? 3.840 -6.279 9.416 1.00 97.50 188 GLY A N 1
ATOM 1435 C CA . GLY A 1 188 ? 4.662 -6.140 10.617 1.00 97.50 188 GLY A CA 1
ATOM 1436 C C . GLY A 1 188 ? 5.456 -4.845 10.716 1.00 97.50 188 GLY A C 1
ATOM 1437 O O . GLY A 1 188 ? 6.477 -4.842 11.398 1.00 97.50 188 GLY A O 1
ATOM 1438 N N . PHE A 1 189 ? 5.039 -3.774 10.036 1.00 97.44 189 PHE A N 1
ATOM 1439 C CA . PHE A 1 189 ? 5.668 -2.457 10.151 1.00 97.44 189 PHE A CA 1
ATOM 1440 C C . PHE A 1 189 ? 4.674 -1.309 9.948 1.00 97.44 189 PHE A C 1
ATOM 1442 O O . PHE A 1 189 ? 3.557 -1.506 9.458 1.00 97.44 189 PHE A O 1
ATOM 1449 N N . ARG A 1 190 ? 5.106 -0.098 10.301 1.00 96.19 190 ARG A N 1
ATOM 1450 C CA . ARG A 1 190 ? 4.403 1.175 10.096 1.00 96.19 190 ARG A CA 1
ATOM 1451 C C . ARG A 1 190 ? 5.361 2.212 9.515 1.00 96.19 190 ARG A C 1
ATOM 1453 O O . ARG A 1 190 ? 6.569 2.015 9.581 1.00 96.19 190 ARG A O 1
ATOM 1460 N N . PHE A 1 191 ? 4.817 3.292 8.959 1.00 95.44 191 PHE A N 1
ATOM 1461 C CA . PHE A 1 191 ? 5.613 4.433 8.500 1.00 95.44 191 PHE A CA 1
ATOM 1462 C C . PHE A 1 191 ? 5.713 5.524 9.574 1.00 95.44 191 PHE A C 1
ATOM 1464 O O . PHE A 1 191 ? 6.733 6.199 9.673 1.00 95.44 191 PHE A O 1
ATOM 1471 N N . THR A 1 192 ? 4.681 5.702 10.404 1.00 93.38 192 THR A N 1
ATOM 1472 C CA . THR A 1 192 ? 4.692 6.724 11.453 1.00 93.38 192 THR A CA 1
ATOM 1473 C C . THR A 1 192 ? 5.482 6.272 12.685 1.00 93.38 192 THR A C 1
ATOM 1475 O O . THR A 1 192 ? 5.213 5.225 13.275 1.00 93.38 192 THR A O 1
ATOM 1478 N N . HIS A 1 193 ? 6.419 7.117 13.123 1.00 89.56 193 HIS A N 1
ATOM 1479 C CA . HIS A 1 193 ? 7.173 6.949 14.367 1.00 89.56 193 HIS A CA 1
ATOM 1480 C C . HIS A 1 193 ? 6.426 7.528 15.590 1.00 89.56 193 HIS A C 1
ATOM 1482 O O . HIS A 1 193 ? 5.688 8.511 15.453 1.00 89.56 193 HIS A O 1
ATOM 1488 N N . PRO A 1 194 ? 6.673 7.005 16.810 1.00 91.12 194 PRO A N 1
ATOM 1489 C CA . PRO A 1 194 ? 7.625 5.937 17.134 1.00 91.12 194 PRO A CA 1
ATOM 1490 C C . PRO A 1 194 ? 7.113 4.541 16.753 1.00 91.12 194 PRO A C 1
ATOM 1492 O O . PRO A 1 194 ? 5.936 4.231 16.928 1.00 91.12 194 PRO A O 1
ATOM 1495 N N . LEU A 1 195 ? 8.026 3.694 16.272 1.00 92.00 195 LEU A N 1
ATOM 1496 C CA . LEU A 1 195 ? 7.765 2.276 16.022 1.00 92.00 195 LEU A CA 1
ATOM 1497 C C . LEU A 1 195 ? 7.743 1.507 17.348 1.00 92.00 195 LEU A C 1
ATOM 1499 O O . LEU A 1 195 ? 8.491 1.835 18.271 1.00 92.00 195 LEU A O 1
ATOM 1503 N N . ALA A 1 196 ? 6.903 0.478 17.455 1.00 91.56 196 ALA A N 1
ATOM 1504 C CA . ALA A 1 196 ? 6.974 -0.439 18.589 1.00 91.56 196 ALA A CA 1
ATOM 1505 C C . ALA A 1 196 ? 8.155 -1.410 18.422 1.00 91.56 196 ALA A C 1
ATOM 1507 O O . ALA A 1 196 ? 8.506 -1.759 17.302 1.00 91.56 196 ALA A O 1
ATOM 1508 N N . ASP A 1 197 ? 8.672 -1.981 19.514 1.00 90.62 197 ASP A N 1
ATOM 1509 C CA . ASP A 1 197 ? 9.780 -2.965 19.489 1.00 90.62 197 ASP A CA 1
ATOM 1510 C C . ASP A 1 197 ? 9.515 -4.213 18.619 1.00 90.62 197 ASP A C 1
ATOM 1512 O O . ASP A 1 197 ? 10.413 -4.994 18.309 1.00 90.62 197 ASP A O 1
ATOM 1516 N N . THR A 1 198 ? 8.250 -4.450 18.274 1.00 91.44 198 THR A N 1
ATOM 1517 C CA . THR A 1 198 ? 7.814 -5.574 17.433 1.00 91.44 198 THR A CA 1
ATOM 1518 C C . THR A 1 198 ? 7.737 -5.220 15.951 1.00 91.44 198 THR A C 1
ATOM 1520 O O . THR A 1 198 ? 7.618 -6.131 15.125 1.00 91.44 198 THR A O 1
ATOM 1523 N N . ASP A 1 199 ? 7.810 -3.936 15.619 1.00 95.75 199 ASP A N 1
ATOM 1524 C CA . ASP A 1 199 ? 7.681 -3.432 14.263 1.00 95.75 199 ASP A CA 1
ATOM 1525 C C . ASP A 1 199 ? 9.033 -3.523 13.559 1.00 95.75 199 ASP A C 1
ATOM 1527 O O . ASP A 1 199 ? 10.087 -3.276 14.144 1.00 95.75 199 ASP A O 1
ATOM 1531 N N . SER A 1 200 ? 9.005 -3.923 12.292 1.00 97.00 200 SER A N 1
ATOM 1532 C CA . SER A 1 200 ? 10.185 -3.818 11.434 1.00 97.00 200 SER A CA 1
ATOM 1533 C C . SER A 1 200 ? 10.343 -2.366 10.995 1.00 97.00 200 SER A C 1
ATOM 1535 O O . SER A 1 200 ? 9.349 -1.669 10.804 1.00 97.00 200 SER A O 1
ATOM 1537 N N . ASP A 1 201 ? 11.579 -1.914 10.824 1.00 96.50 201 ASP A N 1
ATOM 1538 C CA . ASP A 1 201 ? 11.849 -0.553 10.372 1.00 96.50 201 ASP A CA 1
ATOM 1539 C C . ASP A 1 201 ? 11.699 -0.464 8.840 1.00 96.50 201 ASP A C 1
ATOM 1541 O O . ASP A 1 201 ? 12.354 -1.249 8.140 1.00 96.50 201 ASP A O 1
ATOM 1545 N N . PRO A 1 202 ? 10.863 0.431 8.277 1.00 96.81 202 PRO A N 1
ATOM 1546 C CA . PRO A 1 202 ? 10.804 0.638 6.830 1.00 96.81 202 PRO A CA 1
ATOM 1547 C C . PRO A 1 202 ? 12.156 1.046 6.215 1.00 96.81 202 PRO A C 1
ATOM 1549 O O . PRO A 1 202 ? 12.396 0.705 5.055 1.00 96.81 202 PRO A O 1
ATOM 1552 N N . GLU A 1 203 ? 13.077 1.652 6.976 1.00 96.81 203 GLU A N 1
ATOM 1553 C CA . GLU A 1 203 ? 14.452 1.930 6.521 1.00 96.81 203 GLU A CA 1
ATOM 1554 C C . GLU A 1 203 ? 15.256 0.649 6.221 1.00 96.81 203 GLU A C 1
ATOM 1556 O O . GLU A 1 203 ? 16.258 0.670 5.506 1.00 96.81 203 GLU A O 1
ATOM 1561 N N . SER A 1 204 ? 14.821 -0.506 6.736 1.00 96.44 204 SER A N 1
ATOM 1562 C CA . SER A 1 204 ? 15.471 -1.799 6.483 1.00 96.44 204 SER A CA 1
ATOM 1563 C C . SER A 1 204 ? 14.998 -2.505 5.204 1.00 96.44 204 SER A C 1
ATOM 1565 O O . SER A 1 204 ? 15.523 -3.567 4.859 1.00 96.44 204 SER A O 1
ATOM 1567 N N . ILE A 1 205 ? 14.005 -1.951 4.498 1.00 98.12 205 ILE A N 1
ATOM 1568 C CA . ILE A 1 205 ? 13.374 -2.571 3.326 1.00 98.12 205 ILE A CA 1
ATOM 1569 C C . ILE A 1 205 ? 13.922 -1.912 2.047 1.00 98.12 205 ILE A C 1
ATOM 1571 O O . ILE A 1 205 ? 13.494 -0.811 1.709 1.00 98.12 205 ILE A O 1
ATOM 1575 N N . PRO A 1 206 ? 14.838 -2.558 1.299 1.00 97.88 206 PRO A N 1
ATOM 1576 C CA . PRO A 1 206 ? 15.453 -1.948 0.123 1.00 97.88 206 PRO A CA 1
ATOM 1577 C C . PRO A 1 206 ? 14.502 -1.912 -1.076 1.00 97.88 206 PRO A C 1
ATOM 1579 O O . PRO A 1 206 ? 13.841 -2.906 -1.386 1.00 97.88 206 PRO A O 1
ATOM 1582 N N . VAL A 1 207 ? 14.494 -0.804 -1.810 1.00 97.81 207 VAL A N 1
ATOM 1583 C CA . VAL A 1 207 ? 13.738 -0.600 -3.054 1.00 97.81 207 VAL A CA 1
ATOM 1584 C C . VAL A 1 207 ? 14.609 0.090 -4.106 1.00 97.81 207 VAL A C 1
ATOM 1586 O O . VAL A 1 207 ? 15.653 0.666 -3.807 1.00 97.81 207 VAL A O 1
ATOM 1589 N N . VAL A 1 208 ? 14.184 0.032 -5.365 1.00 96.69 208 VAL A N 1
ATOM 1590 C CA . VAL A 1 208 ? 14.779 0.796 -6.467 1.00 96.69 208 VAL A CA 1
ATOM 1591 C C . VAL A 1 208 ? 13.743 1.778 -7.014 1.00 96.69 208 VAL A C 1
ATOM 1593 O O . VAL A 1 208 ? 12.593 1.418 -7.252 1.00 96.69 208 VAL A O 1
ATOM 1596 N N . GLY A 1 209 ? 14.140 3.035 -7.179 1.00 95.19 209 GLY A N 1
ATOM 1597 C CA . GLY A 1 209 ? 13.375 4.078 -7.844 1.00 95.19 209 GLY A CA 1
ATOM 1598 C C . GLY A 1 209 ? 13.645 4.076 -9.344 1.00 95.19 209 GLY A C 1
ATOM 1599 O O . GLY A 1 209 ? 14.798 4.160 -9.777 1.00 95.19 209 GLY A O 1
ATOM 1600 N N . PHE A 1 210 ? 12.581 4.013 -10.135 1.00 93.94 210 PHE A N 1
ATOM 1601 C CA . PHE A 1 210 ? 12.612 4.164 -11.584 1.00 93.94 210 PHE A CA 1
ATOM 1602 C C . PHE A 1 210 ? 12.073 5.533 -11.970 1.00 93.94 210 PHE A C 1
ATOM 1604 O O . PHE A 1 210 ? 10.944 5.877 -11.614 1.00 93.94 210 PHE A O 1
ATOM 1611 N N . ARG A 1 211 ? 12.848 6.277 -12.760 1.00 93.12 211 ARG A N 1
ATOM 1612 C CA . ARG A 1 211 ? 12.391 7.522 -13.371 1.00 93.12 211 ARG A CA 1
ATOM 1613 C C . ARG A 1 211 ? 11.475 7.209 -14.544 1.00 93.12 211 ARG A C 1
ATOM 1615 O O . ARG A 1 211 ? 11.790 6.360 -15.382 1.00 93.12 211 ARG A O 1
ATOM 1622 N N . ILE A 1 212 ? 10.342 7.898 -14.597 1.00 92.81 212 ILE A N 1
ATOM 1623 C CA . ILE A 1 212 ? 9.307 7.705 -15.610 1.00 92.81 212 ILE A CA 1
ATOM 1624 C C . ILE A 1 212 ? 9.540 8.710 -16.742 1.00 92.81 212 ILE A C 1
ATOM 1626 O O . ILE A 1 212 ? 9.397 9.916 -16.556 1.00 92.81 212 ILE A O 1
ATOM 1630 N N . HIS A 1 213 ? 9.867 8.217 -17.936 1.00 91.12 213 HIS A N 1
ATOM 1631 C CA . HIS A 1 213 ? 10.062 9.037 -19.132 1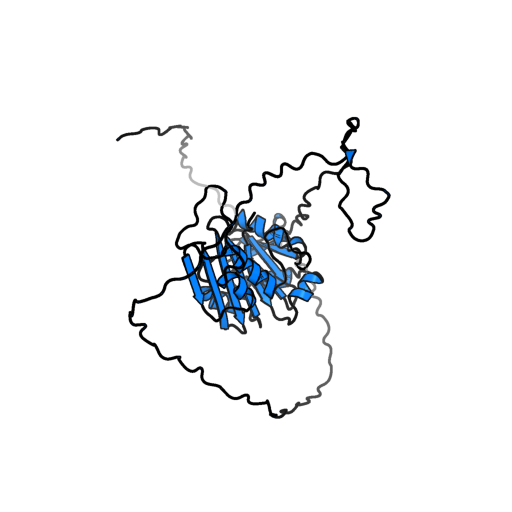.00 91.12 213 HIS A CA 1
ATOM 1632 C C . HIS A 1 213 ? 8.964 8.803 -20.184 1.00 91.12 213 HIS A C 1
ATOM 1634 O O . HIS A 1 213 ? 8.377 7.717 -20.249 1.00 91.12 213 HIS A O 1
ATOM 1640 N N . PRO A 1 214 ? 8.683 9.792 -21.056 1.00 90.25 214 PRO A N 1
ATOM 1641 C CA . PRO A 1 214 ? 7.781 9.615 -22.192 1.00 90.25 214 PRO A CA 1
ATOM 1642 C C . PRO A 1 214 ? 8.205 8.475 -23.130 1.00 90.25 214 PRO A C 1
ATOM 1644 O O . PRO A 1 214 ? 9.385 8.133 -23.232 1.00 90.25 214 PRO A O 1
ATOM 1647 N N . ALA A 1 215 ? 7.239 7.929 -23.875 1.00 88.06 215 ALA A N 1
ATOM 1648 C CA . ALA A 1 215 ? 7.507 6.938 -24.913 1.00 88.06 215 ALA A CA 1
ATOM 1649 C C . ALA A 1 215 ? 8.554 7.440 -25.923 1.00 88.06 215 ALA A C 1
ATOM 1651 O O . ALA A 1 215 ? 8.501 8.584 -26.377 1.00 88.06 215 ALA A O 1
ATOM 1652 N N . GLY A 1 216 ? 9.486 6.563 -26.301 1.00 84.75 216 GLY A N 1
ATOM 1653 C CA . GLY A 1 216 ? 10.545 6.874 -27.265 1.00 84.75 216 GLY A CA 1
ATOM 1654 C C . GLY A 1 216 ? 11.770 7.579 -26.677 1.00 84.75 216 GLY A C 1
ATOM 1655 O O . GLY A 1 216 ? 12.699 7.869 -27.428 1.00 84.75 216 GLY A O 1
ATOM 1656 N N . TYR A 1 217 ? 11.803 7.831 -25.363 1.00 89.12 217 TYR A N 1
ATOM 1657 C CA . TYR A 1 217 ? 13.031 8.236 -24.682 1.00 89.12 217 TYR A CA 1
ATOM 1658 C C . TYR A 1 217 ? 14.110 7.153 -24.826 1.00 89.12 217 TYR A C 1
ATOM 1660 O O . TYR A 1 217 ? 13.829 5.964 -24.674 1.00 89.12 217 TYR A O 1
ATOM 1668 N N . VAL A 1 218 ? 15.341 7.569 -25.123 1.00 85.62 218 VAL A N 1
ATOM 1669 C CA . VAL A 1 218 ? 16.506 6.684 -25.201 1.00 85.62 218 VAL A CA 1
ATOM 1670 C C . VAL A 1 218 ? 17.370 6.968 -23.974 1.00 85.62 218 VAL A C 1
ATOM 1672 O O . VAL A 1 218 ? 17.894 8.080 -23.892 1.00 85.62 218 VAL A O 1
ATOM 1675 N N . PRO A 1 219 ? 17.508 6.011 -23.038 1.00 84.19 219 PRO A N 1
ATOM 1676 C CA . PRO A 1 219 ? 18.340 6.191 -21.852 1.00 84.19 219 PRO A CA 1
ATOM 1677 C C . PRO A 1 219 ? 19.786 6.535 -22.216 1.00 84.19 219 PRO A C 1
ATOM 1679 O O . PRO A 1 219 ? 20.355 5.939 -23.136 1.00 84.19 219 PRO A O 1
ATOM 1682 N N . THR A 1 220 ? 20.375 7.485 -21.497 1.00 83.44 220 THR A N 1
ATOM 1683 C CA . THR A 1 220 ? 21.784 7.877 -21.636 1.00 83.44 220 THR A CA 1
ATOM 1684 C C . THR A 1 220 ? 22.619 7.338 -20.473 1.00 83.44 220 THR A C 1
ATOM 1686 O O . THR A 1 220 ? 22.091 6.837 -19.483 1.00 83.44 220 THR A O 1
ATOM 1689 N N . GLU A 1 221 ? 23.949 7.428 -20.578 1.00 72.25 221 GLU A N 1
ATOM 1690 C CA . GLU A 1 221 ? 24.859 7.025 -19.491 1.00 72.25 221 GLU A CA 1
ATOM 1691 C C . GLU A 1 221 ? 24.660 7.864 -18.213 1.00 72.25 221 GLU A C 1
ATOM 1693 O O . GLU A 1 221 ? 24.909 7.368 -17.117 1.00 72.25 221 GLU A O 1
ATOM 1698 N N . ASP A 1 222 ? 24.142 9.090 -18.340 1.00 71.75 222 ASP A N 1
ATOM 1699 C CA . ASP A 1 222 ? 23.818 9.972 -17.211 1.00 71.75 222 ASP A CA 1
ATOM 1700 C C . ASP A 1 222 ? 22.562 9.525 -16.438 1.00 71.75 222 ASP A C 1
ATOM 1702 O O . ASP A 1 222 ? 22.341 9.967 -15.310 1.00 71.75 222 ASP A O 1
ATOM 1706 N N . ASP A 1 223 ? 21.732 8.650 -17.018 1.00 70.25 223 ASP A N 1
ATOM 1707 C CA . ASP A 1 223 ? 20.546 8.113 -16.346 1.00 70.25 223 ASP A CA 1
ATOM 1708 C C . ASP A 1 223 ? 20.863 6.920 -15.429 1.00 70.25 223 ASP A C 1
ATOM 1710 O O . ASP A 1 223 ? 19.988 6.466 -14.692 1.00 70.25 223 ASP A O 1
ATOM 1714 N N . VAL A 1 224 ? 22.092 6.393 -15.478 1.00 63.06 224 VAL A N 1
ATOM 1715 C CA . VAL A 1 224 ? 22.486 5.173 -14.766 1.00 63.06 224 VAL A CA 1
ATOM 1716 C C . VAL A 1 224 ? 22.549 5.415 -13.251 1.00 63.06 224 VAL A C 1
ATOM 1718 O O . VAL A 1 224 ? 23.135 6.385 -12.775 1.00 63.06 224 VAL A O 1
ATOM 1721 N N . VAL A 1 225 ? 21.932 4.486 -12.512 1.00 62.41 225 VAL A N 1
ATOM 1722 C CA . VAL A 1 225 ? 21.722 4.444 -11.054 1.00 62.41 225 VAL A CA 1
ATOM 1723 C C . VAL A 1 225 ? 22.795 5.167 -10.236 1.00 62.41 225 VAL A C 1
ATOM 1725 O O . VAL A 1 225 ? 23.941 4.727 -10.143 1.00 62.41 225 VAL A O 1
ATOM 1728 N N . THR A 1 226 ? 22.384 6.227 -9.540 1.00 59.88 226 THR A N 1
ATOM 1729 C CA . THR A 1 226 ? 23.158 6.787 -8.428 1.00 59.88 226 THR A CA 1
ATOM 1730 C C . THR A 1 226 ? 22.613 6.198 -7.133 1.00 59.88 226 THR A C 1
ATOM 1732 O O . THR A 1 226 ? 21.455 6.418 -6.785 1.00 59.88 226 THR A O 1
ATOM 1735 N N . SER A 1 227 ? 23.426 5.434 -6.403 1.00 53.84 227 SER A N 1
ATOM 1736 C CA . SER A 1 227 ? 23.065 5.005 -5.049 1.00 53.84 227 SER A CA 1
ATOM 1737 C C . SER A 1 227 ? 22.958 6.245 -4.159 1.00 53.84 227 SER A C 1
ATOM 1739 O O . SER A 1 227 ? 23.958 6.947 -3.977 1.00 53.84 227 SER A O 1
ATOM 1741 N N . VAL A 1 228 ? 21.782 6.521 -3.597 1.00 54.44 228 VAL A N 1
ATOM 1742 C CA . VAL A 1 228 ? 21.662 7.517 -2.530 1.00 54.44 228 VAL A CA 1
ATOM 1743 C C . VAL A 1 228 ? 21.956 6.773 -1.228 1.00 54.44 228 VAL A C 1
ATOM 1745 O O . VAL A 1 228 ? 21.222 5.845 -0.895 1.00 54.44 228 VAL A O 1
ATOM 1748 N N . PRO A 1 229 ? 23.042 7.093 -0.500 1.00 41.16 229 PRO A N 1
ATOM 1749 C CA . PRO A 1 229 ? 23.238 6.503 0.815 1.00 41.16 229 PRO A CA 1
ATOM 1750 C C . PRO A 1 229 ? 22.061 6.914 1.714 1.00 41.16 229 PRO A C 1
ATOM 1752 O O . PRO A 1 229 ? 21.625 8.066 1.615 1.00 41.16 229 PRO A O 1
ATOM 1755 N N . PRO A 1 230 ? 21.557 6.020 2.588 1.00 43.00 230 PRO A N 1
ATOM 1756 C CA . PRO A 1 230 ? 20.485 6.369 3.514 1.00 43.00 230 PRO A CA 1
ATOM 1757 C C . PRO A 1 230 ? 20.899 7.620 4.288 1.00 43.00 230 PRO A C 1
ATOM 1759 O O . PRO A 1 230 ? 22.041 7.707 4.768 1.00 43.00 230 PRO A O 1
ATOM 1762 N N . GLN A 1 231 ? 20.006 8.611 4.366 1.00 39.66 231 GLN A N 1
ATOM 1763 C CA . GLN A 1 231 ? 20.240 9.798 5.178 1.00 39.66 231 GLN A CA 1
ATOM 1764 C C . GLN A 1 231 ? 20.219 9.372 6.641 1.00 39.66 231 GLN A C 1
ATOM 1766 O O . GLN A 1 231 ? 19.205 9.431 7.322 1.00 39.66 231 GLN A O 1
ATOM 1771 N N . ARG A 1 232 ? 21.376 8.939 7.142 1.00 36.34 232 ARG A N 1
ATOM 1772 C CA . ARG A 1 232 ? 21.591 8.758 8.568 1.00 36.34 232 ARG A CA 1
ATOM 1773 C C . ARG A 1 232 ? 21.413 10.141 9.179 1.00 36.34 232 ARG A C 1
ATOM 1775 O O . ARG A 1 232 ? 22.294 10.989 9.026 1.00 36.34 232 ARG A O 1
ATOM 1782 N N . THR A 1 233 ? 20.281 10.386 9.831 1.00 33.50 233 THR A N 1
ATOM 1783 C CA . THR A 1 233 ? 20.146 11.519 10.741 1.00 33.50 233 THR A CA 1
ATOM 1784 C C . THR A 1 233 ? 21.328 11.408 11.690 1.00 33.50 233 THR A C 1
ATOM 1786 O O . THR A 1 233 ? 21.447 10.456 12.462 1.00 33.50 233 THR A O 1
ATOM 1789 N N . GLN A 1 234 ? 22.296 12.313 11.543 1.00 31.23 234 GLN A N 1
ATOM 1790 C CA . GLN A 1 234 ? 23.410 12.373 12.467 1.00 31.23 234 GLN A CA 1
ATOM 1791 C C . GLN A 1 234 ? 22.803 12.748 13.812 1.00 31.23 234 GLN A C 1
ATOM 1793 O O . GLN A 1 234 ? 22.459 13.905 14.049 1.00 31.23 234 GLN A O 1
ATOM 1798 N N . VAL A 1 235 ? 22.653 11.756 14.688 1.00 37.31 235 VAL A N 1
ATOM 1799 C CA . VAL A 1 235 ? 22.659 12.011 16.123 1.00 37.31 235 VAL A CA 1
ATOM 1800 C C . VAL A 1 235 ? 23.934 12.824 16.361 1.00 37.31 235 VAL A C 1
ATOM 1802 O O . VAL A 1 235 ? 24.999 12.363 15.934 1.00 37.31 235 VAL A O 1
ATOM 1805 N N . PRO A 1 236 ? 23.849 14.045 16.917 1.00 35.25 236 PRO A N 1
ATOM 1806 C CA . PRO A 1 236 ? 25.035 14.836 17.195 1.00 35.25 236 PRO A CA 1
ATOM 1807 C C . PRO A 1 236 ? 26.019 13.973 17.979 1.00 35.25 236 PRO A C 1
ATOM 1809 O O . PRO A 1 236 ? 25.643 13.354 18.974 1.00 35.25 236 PRO A O 1
ATOM 1812 N N . ASP A 1 237 ? 27.244 13.879 17.472 1.00 33.88 237 ASP A N 1
ATOM 1813 C CA . ASP A 1 237 ? 28.332 13.196 18.153 1.00 33.88 237 ASP A CA 1
ATOM 1814 C C . ASP A 1 237 ? 28.510 13.872 19.521 1.00 33.88 237 ASP A C 1
ATOM 1816 O O . ASP A 1 237 ? 28.700 15.087 19.608 1.00 33.88 237 ASP A O 1
ATOM 1820 N N . ASP A 1 238 ? 28.401 13.096 20.598 1.00 42.00 238 ASP A N 1
ATOM 1821 C CA . ASP A 1 238 ? 28.425 13.563 21.995 1.00 42.00 238 ASP A CA 1
ATOM 1822 C C . ASP A 1 238 ? 29.833 14.045 22.423 1.00 42.00 238 ASP A C 1
ATOM 1824 O O . ASP A 1 238 ? 30.150 14.197 23.602 1.00 42.00 238 ASP A O 1
ATOM 1828 N N . SER A 1 239 ? 30.722 14.265 21.452 1.00 42.38 239 SER A N 1
ATOM 1829 C CA . SER A 1 239 ? 32.121 14.633 21.637 1.00 42.38 239 SER A CA 1
ATOM 1830 C C . SER A 1 239 ? 32.404 16.138 21.516 1.00 42.38 239 SER A C 1
ATOM 1832 O O . SER A 1 239 ? 33.519 16.554 21.828 1.00 42.38 239 SER A O 1
ATOM 1834 N N . ASP A 1 240 ? 31.394 16.967 21.218 1.00 39.75 240 ASP A N 1
ATOM 1835 C CA . ASP A 1 240 ? 31.509 18.439 21.217 1.00 39.75 240 ASP A CA 1
ATOM 1836 C C . ASP A 1 240 ? 30.853 19.134 22.431 1.00 39.75 240 ASP A C 1
ATOM 1838 O O . ASP A 1 240 ? 30.726 20.365 22.467 1.00 39.75 240 ASP A O 1
ATOM 1842 N N . ILE A 1 241 ? 30.499 18.392 23.490 1.00 40.09 241 ILE A N 1
ATOM 1843 C CA . ILE A 1 241 ? 30.172 19.020 24.779 1.00 40.09 241 ILE A CA 1
ATOM 1844 C C . ILE A 1 241 ? 31.471 19.517 25.420 1.00 40.09 241 ILE A C 1
ATOM 1846 O O . ILE A 1 241 ? 32.145 18.833 26.191 1.00 40.09 241 ILE A O 1
ATOM 1850 N N . VAL A 1 242 ? 31.807 20.768 25.113 1.00 38.34 242 VAL A N 1
ATOM 1851 C CA . VAL A 1 242 ? 32.739 21.575 25.896 1.00 38.34 242 VAL A CA 1
ATOM 1852 C C . VAL A 1 242 ? 32.247 21.584 27.343 1.00 38.34 242 VAL A C 1
ATOM 1854 O O . VAL A 1 242 ? 31.182 22.118 27.652 1.00 38.34 242 VAL A O 1
ATOM 1857 N N . THR A 1 243 ? 33.042 20.985 28.227 1.00 33.31 243 THR A N 1
ATOM 1858 C CA . THR A 1 243 ? 32.840 20.925 29.675 1.00 33.31 243 THR A CA 1
ATOM 1859 C C . THR A 1 243 ? 32.536 22.309 30.256 1.00 33.31 243 THR A C 1
ATOM 1861 O O . THR A 1 243 ? 33.440 23.100 30.530 1.00 33.31 243 THR A O 1
ATOM 1864 N N . ALA A 1 244 ? 31.259 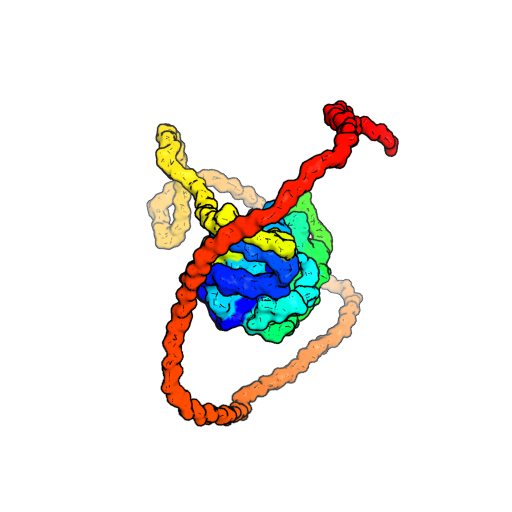22.598 30.498 1.00 35.31 244 ALA A N 1
ATOM 1865 C CA . ALA A 1 244 ? 30.851 23.625 31.445 1.00 35.31 244 ALA A CA 1
ATOM 1866 C C . ALA A 1 244 ? 30.959 23.042 32.870 1.00 35.31 244 ALA A C 1
ATOM 1868 O O . ALA A 1 244 ? 30.608 21.878 33.080 1.00 35.31 244 ALA A O 1
ATOM 1869 N N . PRO A 1 245 ? 31.468 23.793 33.863 1.00 35.22 245 PRO A N 1
ATOM 1870 C CA . PRO A 1 245 ? 31.680 23.259 35.200 1.00 35.22 245 PRO A CA 1
ATOM 1871 C C . PRO A 1 245 ? 30.348 22.909 35.872 1.00 35.22 245 PRO A C 1
ATOM 1873 O O . PRO A 1 245 ? 29.380 23.667 35.821 1.00 35.22 245 PRO A O 1
ATOM 1876 N N . LEU A 1 246 ? 30.348 21.746 36.523 1.00 32.38 246 LEU A N 1
ATOM 1877 C CA . LEU A 1 246 ? 29.244 21.139 37.256 1.00 32.38 246 LEU A CA 1
ATOM 1878 C C . LEU A 1 246 ? 28.720 22.094 38.347 1.00 32.38 246 LEU A C 1
ATOM 1880 O O . LEU A 1 246 ? 29.290 22.194 39.434 1.00 32.38 246 LEU A O 1
ATOM 1884 N N . ALA A 1 247 ? 27.628 22.805 38.070 1.00 39.44 247 ALA A N 1
ATOM 1885 C CA . ALA A 1 247 ? 26.851 23.459 39.113 1.00 39.44 247 ALA A CA 1
ATOM 1886 C C . ALA A 1 247 ? 26.013 22.392 39.833 1.00 39.44 247 ALA A C 1
ATOM 1888 O O . ALA A 1 247 ? 25.206 21.701 39.216 1.00 39.44 247 ALA A O 1
ATOM 1889 N N . SER A 1 248 ? 26.271 22.263 41.135 1.00 43.38 248 SER A N 1
ATOM 1890 C CA . SER A 1 248 ? 25.598 21.438 42.146 1.00 43.38 248 SER A CA 1
ATOM 1891 C C . SER A 1 248 ? 24.155 21.040 41.789 1.00 43.38 248 SER A C 1
ATOM 1893 O O . SER A 1 248 ? 23.223 21.812 42.012 1.00 43.38 248 SER A O 1
ATOM 1895 N N . GLN A 1 249 ? 23.958 19.822 41.274 1.00 39.84 249 GLN A N 1
ATOM 1896 C CA . GLN A 1 249 ? 22.628 19.218 41.168 1.00 39.84 249 GLN A CA 1
ATOM 1897 C C . GLN A 1 249 ? 22.162 18.785 42.564 1.00 39.84 249 GLN A C 1
ATOM 1899 O O . GLN A 1 249 ? 22.886 18.111 43.297 1.00 39.84 249 GLN A O 1
ATOM 1904 N N . ALA A 1 250 ? 20.956 19.212 42.940 1.00 41.44 250 ALA A N 1
ATOM 1905 C CA . ALA A 1 250 ? 20.255 18.741 44.128 1.00 41.44 250 ALA A CA 1
ATOM 1906 C C . ALA A 1 250 ? 19.952 17.229 44.014 1.00 41.44 250 ALA A C 1
ATOM 1908 O O . ALA A 1 250 ? 19.780 16.733 42.898 1.00 41.44 250 ALA A O 1
ATOM 1909 N N . PRO A 1 251 ? 19.888 16.485 45.134 1.00 37.41 251 PRO A N 1
ATOM 1910 C CA . PRO A 1 251 ? 19.716 15.037 45.098 1.00 37.41 251 PRO A CA 1
ATOM 1911 C C . PRO A 1 251 ? 18.367 14.634 44.486 1.00 37.41 251 PRO A C 1
ATOM 1913 O O . PRO A 1 251 ? 17.318 15.186 44.818 1.00 37.41 251 PRO A O 1
ATOM 1916 N N . VAL A 1 252 ? 18.423 13.639 43.602 1.00 39.56 252 VAL A N 1
ATOM 1917 C CA . VAL A 1 252 ? 17.273 12.950 43.004 1.00 39.56 252 VAL A CA 1
ATOM 1918 C C . VAL A 1 252 ? 16.521 12.194 44.113 1.00 39.56 252 VAL A C 1
ATOM 1920 O O . VAL A 1 252 ? 17.177 11.505 44.900 1.00 39.56 252 VAL A O 1
ATOM 1923 N N . PRO A 1 253 ? 15.182 12.280 44.224 1.00 36.44 253 PRO A N 1
ATOM 1924 C CA . PRO A 1 253 ? 14.452 11.491 45.207 1.00 36.44 253 PRO A CA 1
ATOM 1925 C C . PRO A 1 253 ? 14.503 10.007 44.824 1.00 36.44 253 PRO A C 1
ATOM 1927 O O . PRO A 1 253 ? 14.145 9.617 43.713 1.00 36.44 253 PRO A O 1
ATOM 1930 N N . VAL A 1 254 ? 14.970 9.182 45.760 1.00 47.75 254 VAL A N 1
ATOM 1931 C CA . VAL A 1 254 ? 15.013 7.723 45.634 1.00 47.75 254 VAL A CA 1
ATOM 1932 C C . VAL A 1 254 ? 13.579 7.190 45.623 1.00 47.75 254 VAL A C 1
ATOM 1934 O O . VAL A 1 254 ? 12.782 7.526 46.500 1.00 47.75 254 VAL A O 1
ATOM 1937 N N . ALA A 1 255 ? 13.246 6.370 44.626 1.00 39.78 255 ALA A N 1
ATOM 1938 C CA . ALA A 1 255 ? 11.974 5.663 44.563 1.00 39.78 255 ALA A CA 1
ATOM 1939 C C . ALA A 1 255 ? 11.848 4.682 45.744 1.00 39.78 255 ALA A C 1
ATOM 1941 O O . ALA A 1 255 ? 12.784 3.950 46.061 1.00 39.78 255 ALA A O 1
ATOM 1942 N N . PHE A 1 256 ? 10.688 4.687 46.397 1.00 40.00 256 PHE A N 1
ATOM 1943 C CA . PHE A 1 256 ? 10.371 3.840 47.545 1.00 40.00 256 PHE A CA 1
ATOM 1944 C C . PHE A 1 256 ? 10.244 2.367 47.115 1.00 40.00 256 PHE A C 1
ATOM 1946 O O . PHE A 1 256 ? 9.357 2.034 46.330 1.00 40.00 256 PHE A O 1
ATOM 1953 N N . ASP A 1 257 ? 11.111 1.495 47.637 1.00 46.75 257 ASP A N 1
ATOM 1954 C CA . ASP A 1 257 ? 11.011 0.035 47.504 1.00 46.75 257 ASP A CA 1
ATOM 1955 C C . ASP A 1 257 ? 10.294 -0.548 48.744 1.00 46.75 257 ASP A C 1
ATOM 1957 O O . ASP A 1 257 ? 10.845 -0.516 49.849 1.00 46.75 257 ASP A O 1
ATOM 1961 N N . PRO A 1 258 ? 9.059 -1.070 48.612 1.00 42.28 258 PRO A N 1
ATOM 1962 C CA . PRO A 1 258 ? 8.260 -1.521 49.749 1.00 42.28 258 PRO A CA 1
ATOM 1963 C C . PRO A 1 258 ? 8.712 -2.856 50.371 1.00 42.28 258 PRO A C 1
ATOM 1965 O O . PRO A 1 258 ? 8.104 -3.282 51.351 1.00 42.28 258 PRO A O 1
ATOM 1968 N N . MET A 1 259 ? 9.752 -3.525 49.854 1.00 46.59 259 MET A N 1
ATOM 1969 C CA . MET A 1 259 ? 10.211 -4.824 50.384 1.00 46.59 259 MET A CA 1
ATOM 1970 C C . MET A 1 259 ? 11.447 -4.751 51.296 1.00 46.59 259 MET A C 1
ATOM 1972 O O . MET A 1 259 ? 11.870 -5.779 51.824 1.00 46.59 259 MET A O 1
ATOM 1976 N N . THR A 1 260 ? 12.007 -3.560 51.533 1.00 54.19 260 THR A N 1
ATOM 1977 C CA . THR A 1 260 ? 13.215 -3.360 52.364 1.00 54.19 260 THR A CA 1
ATOM 1978 C C . THR A 1 260 ? 13.037 -2.366 53.521 1.00 54.19 260 THR A C 1
ATOM 1980 O O . THR A 1 260 ? 14.015 -1.960 54.145 1.00 54.19 260 THR A O 1
ATOM 1983 N N . PHE A 1 26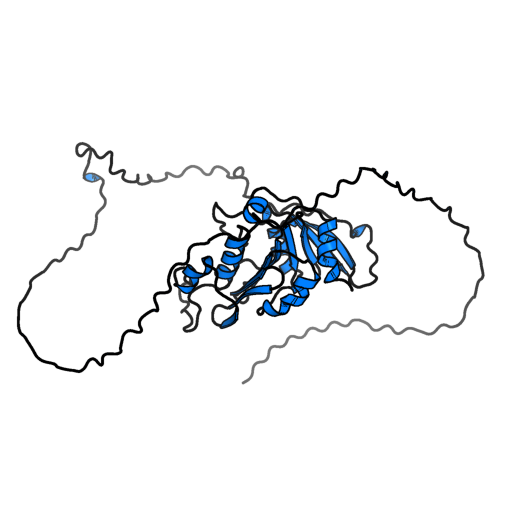1 ? 11.799 -1.994 53.866 1.00 44.72 261 PHE A N 1
ATOM 1984 C CA . PHE A 1 261 ? 11.532 -1.015 54.926 1.00 44.72 261 PHE A CA 1
ATOM 1985 C C . PHE A 1 261 ? 11.828 -1.560 56.338 1.00 44.72 261 PHE A C 1
ATOM 1987 O O . PHE A 1 261 ? 11.110 -2.425 56.844 1.00 44.72 261 PHE A O 1
ATOM 1994 N N . ASP A 1 262 ? 12.854 -1.002 56.991 1.00 56.69 262 ASP A N 1
ATOM 1995 C CA . ASP A 1 262 ? 13.126 -1.169 58.423 1.00 56.69 262 ASP A CA 1
ATOM 1996 C C . ASP A 1 262 ? 12.623 0.070 59.200 1.00 56.69 262 ASP A C 1
ATOM 1998 O O . ASP A 1 262 ? 13.182 1.163 59.051 1.00 56.69 262 ASP A O 1
ATOM 2002 N N . PRO A 1 263 ? 11.591 -0.058 60.055 1.00 51.03 263 PRO A N 1
ATOM 2003 C CA . PRO A 1 263 ? 11.022 1.067 60.797 1.00 51.03 263 PRO A CA 1
ATOM 2004 C C . PRO A 1 263 ? 11.977 1.699 61.826 1.00 51.03 263 PRO A C 1
ATOM 2006 O O . PRO A 1 263 ? 11.661 2.762 62.358 1.00 51.03 263 PRO A O 1
ATOM 2009 N N . ALA A 1 264 ? 13.131 1.091 62.124 1.00 58.97 264 ALA A N 1
ATOM 2010 C CA . ALA A 1 264 ? 14.092 1.628 63.091 1.00 58.97 264 ALA A CA 1
ATOM 2011 C C . ALA A 1 264 ? 15.019 2.726 62.529 1.00 58.97 264 ALA A C 1
ATOM 2013 O O . ALA A 1 264 ? 15.735 3.362 63.302 1.00 58.97 264 ALA A O 1
ATOM 2014 N N . THR A 1 265 ? 15.024 2.963 61.212 1.00 53.44 265 THR A N 1
ATOM 2015 C CA . THR A 1 265 ? 15.922 3.938 60.550 1.00 53.44 265 THR A CA 1
ATOM 2016 C C . THR A 1 265 ? 15.217 5.183 60.003 1.00 53.44 265 THR A C 1
ATOM 2018 O O . THR A 1 265 ? 15.853 6.020 59.365 1.00 53.44 265 THR A O 1
ATOM 2021 N N . PHE A 1 266 ? 13.921 5.354 60.278 1.00 45.41 266 PHE A N 1
ATOM 2022 C CA . PHE A 1 266 ? 13.151 6.498 59.789 1.00 45.41 266 PHE A CA 1
ATOM 2023 C C . PHE A 1 266 ? 13.344 7.750 60.667 1.00 45.41 266 PHE A C 1
ATOM 2025 O O . PHE A 1 266 ? 12.915 7.776 61.822 1.00 45.41 266 PHE A O 1
ATOM 2032 N N . ASP A 1 267 ? 13.956 8.798 60.104 1.00 53.84 267 ASP A N 1
ATOM 2033 C CA . ASP A 1 267 ? 14.047 10.134 60.708 1.00 53.84 267 ASP A CA 1
ATOM 2034 C C . ASP A 1 267 ? 12.889 11.024 60.199 1.00 53.84 267 ASP A C 1
ATOM 2036 O O . ASP A 1 267 ? 12.842 11.364 59.013 1.00 53.84 267 ASP A O 1
ATOM 2040 N N . PRO A 1 268 ? 11.937 11.426 61.061 1.00 46.53 268 PRO A N 1
ATOM 2041 C CA . PRO A 1 268 ? 10.768 12.205 60.658 1.00 46.53 268 PRO A CA 1
ATOM 2042 C C . PRO A 1 268 ? 11.080 13.661 60.267 1.00 46.53 268 PRO A C 1
ATOM 2044 O O . PRO A 1 268 ? 10.174 14.372 59.834 1.00 46.53 268 PRO A O 1
ATOM 2047 N N . ALA A 1 269 ? 12.326 14.133 60.391 1.00 51.03 269 ALA A N 1
ATOM 2048 C CA . ALA A 1 269 ? 12.693 15.514 60.068 1.00 51.03 269 ALA A CA 1
ATOM 2049 C C . ALA A 1 269 ? 12.884 15.801 58.562 1.00 51.03 269 ALA A C 1
ATOM 2051 O O . ALA A 1 269 ? 13.037 16.963 58.187 1.00 51.03 269 ALA A O 1
ATOM 2052 N N . THR A 1 270 ? 12.880 14.786 57.685 1.00 45.94 270 THR A N 1
ATOM 2053 C CA . THR A 1 270 ? 13.134 14.959 56.234 1.00 45.94 270 THR A CA 1
ATOM 2054 C C . THR A 1 270 ? 11.878 14.980 55.353 1.00 45.94 270 THR A C 1
ATOM 2056 O O . THR A 1 270 ? 11.986 15.145 54.138 1.00 45.94 270 THR A O 1
ATOM 2059 N N . ALA A 1 271 ? 10.679 14.854 55.927 1.00 42.22 271 ALA A N 1
ATOM 2060 C CA . ALA A 1 271 ? 9.430 14.930 55.173 1.00 42.22 271 ALA A CA 1
ATOM 2061 C C . ALA A 1 271 ? 8.963 16.392 55.026 1.00 42.22 271 ALA A C 1
ATOM 2063 O O . ALA A 1 271 ? 8.599 17.045 56.003 1.00 42.22 271 ALA A O 1
ATOM 2064 N N . GLY A 1 272 ? 8.970 16.912 53.794 1.00 36.00 272 GLY A N 1
ATOM 2065 C CA . GLY A 1 272 ? 8.333 18.190 53.458 1.00 36.00 272 GLY A CA 1
ATOM 2066 C C . GLY A 1 272 ? 6.815 18.167 53.720 1.00 36.00 272 GLY A C 1
ATOM 2067 O O . GLY A 1 272 ? 6.215 17.091 53.766 1.00 36.00 272 GLY A O 1
ATOM 2068 N N . PRO A 1 273 ? 6.170 19.333 53.911 1.00 37.31 273 PRO A N 1
ATOM 2069 C CA . PRO A 1 273 ? 4.805 19.400 54.422 1.00 37.31 273 PRO A CA 1
ATOM 2070 C C . PRO A 1 273 ? 3.783 18.888 53.396 1.00 37.31 273 PRO A C 1
ATOM 2072 O O . PRO A 1 273 ? 3.611 19.473 52.329 1.00 37.31 273 PRO A O 1
ATOM 2075 N N . MET A 1 274 ? 3.056 17.825 53.748 1.00 34.00 274 MET A N 1
ATOM 2076 C CA . MET A 1 274 ? 1.780 17.484 53.116 1.00 34.00 274 MET A CA 1
ATOM 2077 C C . MET A 1 274 ? 0.702 18.438 53.640 1.00 34.00 274 MET A C 1
ATOM 2079 O O . MET A 1 274 ? 0.334 18.382 54.813 1.00 34.00 274 MET A O 1
ATOM 2083 N N . THR A 1 275 ? 0.163 19.301 52.782 1.00 31.80 275 THR A N 1
ATOM 2084 C CA . THR A 1 275 ? -1.097 20.004 53.057 1.00 31.80 275 THR A CA 1
ATOM 2085 C C . THR A 1 275 ? -2.257 19.032 52.880 1.00 31.80 275 THR A C 1
ATOM 2087 O O . THR A 1 275 ? -2.702 18.774 51.763 1.00 31.80 275 THR A O 1
ATOM 2090 N N . ALA A 1 276 ? -2.716 18.479 53.999 1.00 32.78 276 ALA A N 1
ATOM 2091 C CA . ALA A 1 276 ? -3.984 17.782 54.122 1.00 32.78 276 ALA A CA 1
ATOM 2092 C C . ALA A 1 276 ? -5.010 18.742 54.737 1.00 32.78 276 ALA A C 1
ATOM 2094 O O . ALA A 1 276 ? -5.013 18.940 55.951 1.00 32.78 276 ALA A O 1
ATOM 2095 N N . ASP A 1 277 ? -5.888 19.316 53.915 1.00 30.80 277 ASP A N 1
ATOM 2096 C CA . ASP A 1 277 ? -7.132 19.896 54.419 1.00 30.80 277 ASP A CA 1
ATOM 2097 C C . ASP A 1 277 ? -8.177 18.782 54.527 1.00 30.80 277 ASP A C 1
ATOM 2099 O O . ASP A 1 277 ? -8.826 18.369 53.566 1.00 30.80 277 ASP A O 1
ATOM 2103 N N . LEU A 1 278 ? -8.288 18.270 55.750 1.00 32.84 278 LEU A N 1
ATOM 2104 C CA . LEU A 1 278 ? -9.407 17.493 56.259 1.00 32.84 278 LEU A CA 1
ATOM 2105 C C . LEU A 1 278 ? -10.477 18.462 56.772 1.00 32.84 278 LEU A C 1
ATOM 2107 O O . LEU A 1 278 ? -10.228 19.202 57.719 1.00 32.84 278 LEU A O 1
ATOM 2111 N N . MET A 1 279 ? -11.695 18.367 56.241 1.00 30.28 279 MET A N 1
ATOM 2112 C CA . MET A 1 279 ? -12.906 18.615 57.027 1.00 30.28 279 MET A CA 1
ATOM 2113 C C . MET A 1 279 ? -13.922 17.509 56.744 1.00 30.28 279 MET A C 1
ATOM 2115 O O . MET A 1 279 ? -14.665 17.510 55.768 1.00 30.28 279 MET A O 1
ATOM 2119 N N . THR A 1 280 ? -13.909 16.543 57.652 1.00 33.03 280 THR A N 1
ATOM 2120 C CA . THR A 1 280 ? -14.994 15.631 58.006 1.00 33.03 280 THR A CA 1
ATOM 2121 C C . THR A 1 280 ? -16.262 16.379 58.420 1.00 33.03 280 THR A C 1
ATOM 2123 O O . THR A 1 280 ? -16.199 17.261 59.272 1.00 33.03 280 THR A O 1
ATOM 2126 N N . SER A 1 281 ? -17.425 15.922 57.958 1.00 30.42 281 SER A N 1
ATOM 2127 C CA . SER A 1 281 ? -18.578 15.685 58.842 1.00 30.42 281 SER A CA 1
ATOM 2128 C C . SER A 1 281 ? -19.554 14.713 58.174 1.00 30.42 281 SER A C 1
ATOM 2130 O O . SER A 1 281 ? -19.953 14.906 57.029 1.00 30.42 281 SER A O 1
ATOM 2132 N N . GLY A 1 282 ? -19.875 13.629 58.879 1.00 27.78 282 GLY A N 1
ATOM 2133 C CA . GLY A 1 282 ? -21.015 12.766 58.586 1.00 27.78 282 GLY A CA 1
ATOM 2134 C C . GLY A 1 282 ? -22.217 13.182 59.432 1.00 27.78 282 GLY A C 1
ATOM 2135 O O . GLY A 1 282 ? -22.042 13.819 60.467 1.00 27.78 282 GLY A O 1
ATOM 2136 N N . ASP A 1 283 ? -23.427 12.853 58.982 1.00 31.62 283 ASP A N 1
ATOM 2137 C CA . ASP A 1 283 ? -24.255 11.836 59.647 1.00 31.62 283 ASP A CA 1
ATOM 2138 C C . ASP A 1 283 ? -25.563 11.543 58.867 1.00 31.62 283 ASP A C 1
ATOM 2140 O O . ASP A 1 283 ? -25.962 12.338 58.011 1.00 31.62 283 ASP A O 1
ATOM 2144 N N . PRO A 1 284 ? -26.206 10.378 59.105 1.00 50.38 284 PRO A N 1
ATOM 2145 C CA . PRO A 1 284 ? -27.253 9.792 58.263 1.00 50.38 284 PRO A CA 1
ATOM 2146 C C . PRO A 1 284 ? -28.675 10.048 58.796 1.00 50.38 284 PRO A C 1
ATOM 2148 O O . PRO A 1 284 ? -28.864 10.226 59.995 1.00 50.38 284 PRO A O 1
ATOM 2151 N N . MET A 1 285 ? -29.703 9.964 57.937 1.00 29.67 285 MET A N 1
ATOM 2152 C CA . MET A 1 285 ? -31.107 9.845 58.368 1.00 29.67 285 MET A CA 1
ATOM 2153 C C . MET A 1 285 ? -31.935 8.934 57.449 1.00 29.67 285 MET A C 1
ATOM 2155 O O . MET A 1 285 ? -31.810 8.933 56.228 1.00 29.67 285 MET A O 1
ATOM 2159 N N . THR A 1 286 ? -32.781 8.150 58.107 1.00 31.62 286 THR A N 1
ATOM 2160 C CA . THR A 1 286 ? -33.618 7.039 57.650 1.00 31.62 286 THR A CA 1
ATOM 2161 C C . THR A 1 286 ? -35.040 7.438 57.216 1.00 31.62 286 THR A C 1
ATOM 2163 O O . THR A 1 286 ? -35.623 8.356 57.783 1.00 31.62 286 THR A O 1
ATOM 2166 N N . SER A 1 287 ? -35.619 6.591 56.345 1.00 30.73 287 SER A N 1
ATOM 2167 C CA . SER A 1 287 ? -37.036 6.154 56.216 1.00 30.73 287 SER A CA 1
ATOM 2168 C C . SER A 1 287 ? -38.152 7.111 55.745 1.00 30.73 287 SER A C 1
ATOM 2170 O O . SER A 1 287 ? -38.409 8.129 56.380 1.00 30.73 287 SER A O 1
ATOM 2172 N N . GLY A 1 288 ? -38.929 6.656 54.739 1.00 28.59 288 GLY A N 1
ATOM 2173 C CA . GLY A 1 288 ? -40.311 7.093 54.456 1.00 28.59 288 GLY A CA 1
ATOM 2174 C C . GLY A 1 288 ? -40.809 6.868 53.009 1.00 28.59 288 GLY A C 1
ATOM 2175 O O . GLY A 1 288 ? -40.638 7.748 52.176 1.00 28.59 288 GLY A O 1
ATOM 2176 N N . ASP A 1 289 ? -41.432 5.712 52.742 1.00 30.80 289 ASP A N 1
ATOM 2177 C CA . ASP A 1 289 ? -42.181 5.269 51.530 1.00 30.80 289 ASP A CA 1
ATOM 2178 C C . ASP A 1 289 ? -43.428 6.140 51.161 1.00 30.80 289 ASP A C 1
ATOM 2180 O O . ASP A 1 289 ? -43.798 7.002 51.959 1.00 30.80 289 ASP A O 1
ATOM 2184 N N . PRO A 1 290 ? -44.278 5.802 50.147 1.00 52.03 290 PRO A N 1
ATOM 2185 C CA . PRO A 1 290 ? -44.060 5.416 48.734 1.00 52.03 290 PRO A CA 1
ATOM 2186 C C . PRO A 1 290 ? -45.021 6.170 47.751 1.00 52.03 290 PRO A C 1
ATOM 2188 O O . PRO A 1 290 ? -45.866 6.949 48.180 1.00 52.03 290 PRO A O 1
ATOM 2191 N N . MET A 1 291 ? -44.949 5.849 46.442 1.00 29.89 291 MET A N 1
ATOM 2192 C CA . MET A 1 291 ? -46.007 5.870 45.386 1.00 29.89 291 MET A CA 1
ATOM 2193 C C . MET A 1 291 ? -45.605 6.601 44.095 1.00 29.89 291 MET A C 1
ATOM 2195 O O . MET A 1 291 ? -45.310 7.791 44.093 1.00 29.89 291 MET A O 1
ATOM 2199 N N . GLY A 1 292 ? -45.698 5.885 42.971 1.00 30.31 292 GLY A N 1
ATOM 2200 C CA . GLY A 1 292 ? -45.534 6.441 41.628 1.00 30.31 292 GLY A CA 1
ATOM 2201 C C . GLY A 1 292 ? -45.470 5.361 40.552 1.00 30.31 292 GLY A C 1
ATOM 2202 O O . GLY A 1 292 ? -44.426 5.136 39.956 1.00 30.31 292 GLY A O 1
ATOM 2203 N N . SER A 1 293 ? -46.581 4.657 40.346 1.00 32.88 293 SER A N 1
ATOM 2204 C CA . SER A 1 293 ? -46.816 3.740 39.226 1.00 32.88 293 SER A CA 1
ATOM 2205 C C . SER A 1 293 ? -46.713 4.461 37.875 1.00 32.88 293 SER A C 1
ATOM 2207 O O . SER A 1 293 ? -47.405 5.459 37.673 1.00 32.88 293 SER A O 1
ATOM 2209 N N . GLY A 1 294 ? -45.917 3.925 36.947 1.00 31.22 294 GLY A N 1
ATOM 2210 C CA . GLY A 1 294 ? -45.825 4.411 35.569 1.00 31.22 294 GLY A CA 1
ATOM 2211 C C . GLY A 1 294 ? -45.083 3.436 34.654 1.00 31.22 294 GLY A C 1
ATOM 2212 O O . GLY A 1 294 ? -43.866 3.497 34.541 1.00 31.22 294 GLY A O 1
ATOM 2213 N N . ASP A 1 295 ? -45.849 2.510 34.080 1.00 32.62 295 ASP A N 1
ATOM 2214 C CA . ASP A 1 295 ? -45.669 1.748 32.836 1.00 32.62 295 ASP A CA 1
ATOM 2215 C C . ASP A 1 295 ? -44.269 1.670 32.195 1.00 32.62 295 ASP A C 1
ATOM 2217 O O . ASP A 1 295 ? -43.846 2.550 31.445 1.00 32.62 295 ASP A O 1
ATOM 2221 N N . PHE A 1 296 ? -43.612 0.515 32.364 1.00 29.48 296 PHE A N 1
ATOM 2222 C CA . PHE A 1 296 ? -42.524 0.073 31.489 1.00 29.48 296 PHE A CA 1
ATOM 2223 C C . PHE A 1 296 ? -43.074 -0.956 30.494 1.00 29.48 296 PHE A C 1
ATOM 2225 O O . PHE A 1 296 ? -43.393 -2.096 30.844 1.00 29.48 296 PHE A O 1
ATOM 2232 N N . VAL A 1 297 ? -43.221 -0.533 29.239 1.00 35.38 297 VAL A N 1
ATOM 2233 C CA . VAL A 1 297 ? -43.589 -1.405 28.121 1.00 35.38 297 VAL A CA 1
ATOM 2234 C C . VAL A 1 297 ? -42.467 -2.420 27.905 1.00 35.38 297 VAL A C 1
ATOM 2236 O O . VAL A 1 297 ? -41.332 -2.070 27.594 1.00 35.38 297 VAL A O 1
ATOM 2239 N N . SER A 1 298 ? -42.802 -3.696 28.078 1.00 32.09 298 SER A N 1
ATOM 2240 C CA . SER A 1 298 ? -41.940 -4.831 27.753 1.00 32.09 298 SER A CA 1
ATOM 2241 C C . SER A 1 298 ? -41.807 -4.968 26.234 1.00 32.09 298 SER A C 1
ATOM 2243 O O . SER A 1 298 ? -42.811 -5.147 25.545 1.00 32.09 298 SER A O 1
ATOM 2245 N N . GLN A 1 299 ? -40.581 -4.936 25.708 1.00 37.00 299 GLN A N 1
ATOM 2246 C CA . GLN A 1 299 ? -40.274 -5.499 24.390 1.00 37.00 299 GLN A CA 1
ATOM 2247 C C . GLN A 1 299 ? -39.651 -6.895 24.559 1.00 37.00 299 GLN A C 1
ATOM 2249 O O . GLN A 1 299 ? -38.865 -7.101 25.485 1.00 37.00 299 GLN A O 1
ATOM 2254 N N . PRO A 1 300 ? -40.015 -7.874 23.710 1.00 36.53 300 PRO A N 1
ATOM 2255 C CA . PRO A 1 300 ? -39.576 -9.253 23.864 1.00 36.53 300 PRO A CA 1
ATOM 2256 C C . PRO A 1 300 ? -38.117 -9.427 23.431 1.00 36.53 300 PRO A C 1
ATOM 2258 O O . PRO A 1 300 ? -37.680 -8.886 22.416 1.00 36.53 300 PRO A O 1
ATOM 2261 N N . ALA A 1 301 ? -37.380 -10.232 24.196 1.00 34.25 301 ALA A N 1
ATOM 2262 C CA . ALA A 1 301 ? -36.045 -10.692 23.849 1.00 34.25 301 ALA A CA 1
ATOM 2263 C C . ALA A 1 301 ? -36.078 -11.449 22.511 1.00 34.25 301 ALA A C 1
ATOM 2265 O O . ALA A 1 301 ? -36.768 -12.462 22.378 1.00 34.25 301 ALA A O 1
ATOM 2266 N N . LEU A 1 302 ? -35.318 -10.973 21.523 1.00 31.31 302 LEU A N 1
ATOM 2267 C CA . LEU A 1 302 ? -35.038 -11.744 20.317 1.00 31.31 302 LEU A CA 1
ATOM 2268 C C . LEU A 1 302 ? -34.032 -12.842 20.667 1.00 31.31 302 LEU A C 1
ATOM 2270 O O . LEU A 1 302 ? -32.853 -12.603 20.916 1.00 31.31 302 LEU A O 1
ATOM 2274 N N . GLN A 1 303 ? -34.565 -14.056 20.721 1.00 32.97 303 GLN A N 1
ATOM 2275 C CA . GLN A 1 303 ? -33.862 -15.318 20.884 1.00 32.97 303 GLN A CA 1
ATOM 2276 C C . GLN A 1 303 ? -32.825 -15.502 19.765 1.00 32.97 303 GLN A C 1
ATOM 2278 O O . GLN A 1 303 ? -33.174 -15.578 18.587 1.00 32.97 303 GLN A O 1
ATOM 2283 N N . LEU A 1 304 ? -31.549 -15.603 20.139 1.00 36.00 304 LEU A N 1
ATOM 2284 C CA . LEU A 1 304 ? -30.475 -16.044 19.248 1.00 36.00 304 LEU A CA 1
ATOM 2285 C C . LEU A 1 304 ? -30.725 -17.511 18.845 1.00 36.00 304 LEU A C 1
ATOM 2287 O O . LEU A 1 304 ? -30.920 -18.345 19.736 1.00 36.00 304 LEU A O 1
ATOM 2291 N N . PRO A 1 305 ? -30.696 -17.877 17.552 1.00 34.94 305 PRO A N 1
ATOM 2292 C CA . PRO A 1 305 ? -30.733 -19.279 17.170 1.00 34.94 305 PRO A CA 1
ATOM 2293 C C . PRO A 1 305 ? -29.409 -19.952 17.545 1.00 34.94 305 PRO A C 1
ATOM 2295 O O . PRO A 1 305 ? -28.337 -19.611 17.048 1.00 34.94 305 PRO A O 1
ATOM 2298 N N . THR A 1 306 ? -29.501 -20.939 18.433 1.00 35.97 306 THR A N 1
ATOM 2299 C CA . THR A 1 306 ? -28.443 -21.904 18.724 1.00 35.97 306 THR A CA 1
ATOM 2300 C C . THR A 1 306 ? -28.207 -22.742 17.468 1.00 35.97 306 THR A C 1
ATOM 2302 O O . THR A 1 306 ? -29.016 -23.611 17.147 1.00 35.97 306 THR A O 1
ATOM 2305 N N . SER A 1 307 ? -27.128 -22.473 16.728 1.00 33.19 307 SER A N 1
ATOM 2306 C CA . SER A 1 307 ? -26.704 -23.352 15.636 1.00 33.19 307 SER A CA 1
ATOM 2307 C C . SER A 1 307 ? -25.645 -24.323 16.132 1.00 33.19 307 SER A C 1
ATOM 2309 O O . SER A 1 307 ? -24.640 -23.949 16.733 1.00 33.19 307 SER A O 1
ATOM 2311 N N . VAL A 1 308 ? -25.945 -25.588 15.882 1.00 34.53 308 VAL A N 1
ATOM 2312 C CA . VAL A 1 308 ? -25.270 -26.794 16.335 1.00 34.53 308 VAL A CA 1
ATOM 2313 C C . VAL A 1 308 ? -23.890 -26.926 15.689 1.00 34.53 308 VAL A C 1
ATOM 2315 O O . VAL A 1 308 ? -23.721 -26.744 14.486 1.00 34.53 308 VAL A O 1
ATOM 2318 N N . TYR A 1 309 ? -22.924 -27.270 16.535 1.00 30.97 309 TYR A N 1
ATOM 2319 C CA . TYR A 1 309 ? -21.572 -27.709 16.214 1.00 30.97 309 TYR A CA 1
ATOM 2320 C C . TYR A 1 309 ? -21.619 -28.960 15.321 1.00 30.97 309 TYR A C 1
ATOM 2322 O O . TYR A 1 309 ? -22.206 -29.969 15.713 1.00 30.97 309 TYR A O 1
ATOM 2330 N N . ALA A 1 310 ? -21.007 -28.910 14.137 1.00 32.75 310 ALA A N 1
ATOM 2331 C CA . ALA A 1 310 ? -20.740 -30.093 13.324 1.00 32.75 310 ALA A CA 1
ATOM 2332 C C . ALA A 1 310 ? -19.222 -30.280 13.213 1.00 32.75 310 ALA A C 1
ATOM 2334 O O . ALA A 1 310 ? -18.524 -29.456 12.624 1.00 32.75 310 ALA A O 1
ATOM 2335 N N . ASP A 1 311 ? -18.746 -31.360 13.828 1.00 31.91 311 ASP A N 1
ATOM 2336 C CA . ASP A 1 311 ? -17.377 -31.874 13.758 1.00 31.91 311 ASP A CA 1
ATOM 2337 C C . ASP A 1 311 ? -16.973 -32.225 12.308 1.00 31.91 311 ASP A C 1
ATOM 2339 O O . ASP A 1 311 ? -17.828 -32.650 11.518 1.00 31.91 311 ASP A O 1
ATOM 2343 N N . PRO A 1 312 ? -15.683 -32.121 11.936 1.00 36.91 312 PRO A N 1
ATOM 2344 C CA . PRO A 1 312 ? -15.211 -32.434 10.597 1.00 36.91 312 PRO A CA 1
ATOM 2345 C C . PRO A 1 312 ? -14.925 -33.936 10.461 1.00 36.91 312 PRO A C 1
ATOM 2347 O O . PRO A 1 312 ? -13.987 -34.466 11.054 1.00 36.91 312 PRO A O 1
ATOM 2350 N N . VAL A 1 313 ? -15.687 -34.629 9.613 1.00 34.16 313 VAL A N 1
ATOM 2351 C CA . VAL A 1 313 ? -15.363 -35.995 9.178 1.00 34.16 313 VAL A CA 1
ATOM 2352 C C . VAL A 1 313 ? -15.024 -35.991 7.689 1.00 34.16 313 VAL A C 1
ATOM 2354 O O . VAL A 1 313 ? -15.880 -35.811 6.832 1.00 34.16 313 VAL A O 1
ATOM 2357 N N . THR A 1 314 ? -13.729 -36.183 7.438 1.00 35.25 314 THR A N 1
ATOM 2358 C CA . THR A 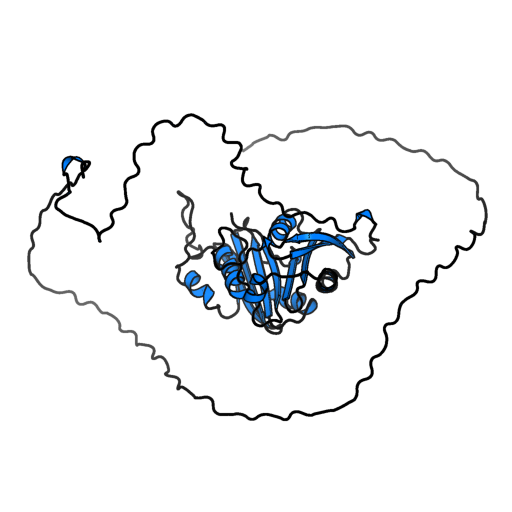1 314 ? -13.120 -37.000 6.377 1.00 35.25 314 THR A CA 1
ATOM 2359 C C . THR A 1 314 ? -13.718 -36.909 4.965 1.00 35.25 314 THR A C 1
ATOM 2361 O O . THR A 1 314 ? -14.719 -37.547 4.653 1.00 35.25 314 THR A O 1
ATOM 2364 N N . ALA A 1 315 ? -12.980 -36.270 4.050 1.00 31.91 315 ALA A N 1
ATOM 2365 C CA . ALA A 1 315 ? -13.095 -36.521 2.612 1.00 31.91 315 ALA A CA 1
ATOM 2366 C C . ALA A 1 315 ? -11.710 -36.840 2.003 1.00 31.91 315 ALA A C 1
ATOM 2368 O O . ALA A 1 315 ? -10.700 -36.322 2.485 1.00 31.91 315 ALA A O 1
ATOM 2369 N N . PRO A 1 316 ? -11.640 -37.746 1.009 1.00 34.41 316 PRO A N 1
ATOM 2370 C CA . PRO A 1 316 ? -10.456 -38.555 0.740 1.00 34.41 316 PRO A CA 1
ATOM 2371 C C . PRO A 1 316 ? -9.468 -37.924 -0.250 1.00 34.41 316 PRO A C 1
ATOM 2373 O O . PRO A 1 316 ? -9.826 -37.152 -1.137 1.00 34.41 316 PRO A O 1
ATOM 2376 N N . LEU A 1 317 ? -8.213 -38.351 -0.108 1.00 32.78 317 LEU A N 1
ATOM 2377 C CA . LEU A 1 317 ? -7.095 -38.125 -1.022 1.00 32.78 317 LEU A CA 1
ATOM 2378 C C . LEU A 1 317 ? -7.419 -38.632 -2.439 1.00 32.78 317 LEU A C 1
ATOM 2380 O O . LEU A 1 317 ? -7.750 -39.804 -2.621 1.00 32.78 317 LEU A O 1
ATOM 2384 N N . ALA A 1 318 ? -7.253 -37.767 -3.441 1.00 33.12 318 ALA A N 1
ATOM 2385 C CA . ALA A 1 318 ? -7.206 -38.136 -4.856 1.00 33.12 318 ALA A CA 1
ATOM 2386 C C . ALA A 1 318 ? -5.738 -38.224 -5.340 1.00 33.12 318 ALA A C 1
ATOM 2388 O O . ALA A 1 318 ? -4.859 -37.591 -4.752 1.00 33.12 318 ALA A O 1
ATOM 2389 N N . PRO A 1 319 ? -5.438 -39.055 -6.356 1.00 34.06 319 PRO A N 1
ATOM 2390 C CA . PRO A 1 319 ? -4.160 -39.748 -6.449 1.00 34.06 319 PRO A CA 1
ATOM 2391 C C . PRO A 1 319 ? -3.038 -38.937 -7.104 1.00 34.06 319 PRO A C 1
ATOM 2393 O O . PRO A 1 319 ? -3.219 -38.235 -8.096 1.00 34.06 319 PRO A O 1
ATOM 2396 N N . VAL A 1 320 ? -1.836 -39.160 -6.573 1.00 30.73 320 VAL A N 1
ATOM 2397 C CA . VAL A 1 320 ? -0.541 -38.805 -7.156 1.00 30.73 320 VAL A CA 1
ATOM 2398 C C . VAL A 1 320 ? -0.335 -39.595 -8.451 1.00 30.73 320 VAL A C 1
ATOM 2400 O O . VAL A 1 320 ? -0.155 -40.813 -8.421 1.00 30.73 320 VAL A O 1
ATOM 2403 N N . LEU A 1 321 ? -0.300 -38.903 -9.591 1.00 30.17 321 LEU A N 1
ATOM 2404 C CA . LEU A 1 321 ? 0.220 -39.453 -10.841 1.00 30.17 321 LEU A CA 1
ATOM 2405 C C . LEU A 1 321 ? 1.724 -39.171 -10.925 1.00 30.17 321 LEU A C 1
ATOM 2407 O O . LEU A 1 321 ? 2.169 -38.067 -11.226 1.00 30.17 321 LEU A O 1
ATOM 2411 N N . ARG A 1 322 ? 2.508 -40.214 -10.635 1.00 28.97 322 ARG A N 1
ATOM 2412 C CA . ARG A 1 322 ? 3.931 -40.313 -10.973 1.00 28.97 322 ARG A CA 1
ATOM 2413 C C . ARG A 1 322 ? 4.077 -40.363 -12.496 1.00 28.97 322 ARG A C 1
ATOM 2415 O O . ARG A 1 322 ? 3.661 -41.341 -13.111 1.00 28.97 322 ARG A O 1
ATOM 2422 N N . ALA A 1 323 ? 4.773 -39.389 -13.070 1.00 30.28 323 ALA A N 1
ATOM 2423 C CA . ALA A 1 323 ? 5.455 -39.547 -14.348 1.00 30.28 323 ALA A CA 1
ATOM 2424 C C . ALA A 1 323 ? 6.961 -39.390 -14.102 1.00 30.28 323 ALA A C 1
ATOM 2426 O O . ALA A 1 323 ? 7.450 -38.311 -13.782 1.00 30.28 323 ALA A O 1
ATOM 2427 N N . ALA A 1 324 ? 7.680 -40.508 -14.187 1.00 31.55 324 ALA A N 1
ATOM 2428 C CA . ALA A 1 324 ? 9.131 -40.536 -14.270 1.00 31.55 324 ALA A CA 1
ATOM 2429 C C . ALA A 1 324 ? 9.542 -40.204 -15.712 1.00 31.55 324 ALA A C 1
ATOM 2431 O O . ALA A 1 324 ? 9.028 -40.814 -16.648 1.00 31.55 324 ALA A O 1
ATOM 2432 N N . GLY A 1 325 ? 10.468 -39.263 -15.888 1.00 30.55 325 GLY A N 1
ATOM 2433 C CA . GLY A 1 325 ? 10.959 -38.853 -17.202 1.00 30.55 325 GLY A CA 1
ATOM 2434 C C . GLY A 1 325 ? 12.256 -38.060 -17.102 1.00 30.55 325 GLY A C 1
ATOM 2435 O O . GLY A 1 325 ? 12.228 -36.842 -17.049 1.00 30.55 325 GLY A O 1
ATOM 2436 N N . LEU A 1 326 ? 13.356 -38.808 -17.001 1.00 30.86 326 LEU A N 1
ATOM 2437 C CA . LEU A 1 326 ? 14.730 -38.541 -17.451 1.00 30.86 326 LEU A CA 1
ATOM 2438 C C . LEU A 1 326 ? 15.222 -37.088 -17.616 1.00 30.86 326 LEU A C 1
ATOM 2440 O O . LEU A 1 326 ? 14.747 -36.308 -18.435 1.00 30.86 326 LEU A O 1
ATOM 2444 N N . MET A 1 327 ? 16.321 -36.827 -16.905 1.00 30.39 327 MET A N 1
ATOM 2445 C CA . MET A 1 327 ? 17.240 -35.712 -17.100 1.00 30.39 327 MET A CA 1
ATOM 2446 C C . MET A 1 327 ? 17.747 -35.599 -18.541 1.00 30.39 327 MET A C 1
ATOM 2448 O O . MET A 1 327 ? 18.235 -36.578 -19.098 1.00 30.39 327 MET A O 1
ATOM 2452 N N . THR A 1 328 ? 17.812 -34.366 -19.043 1.00 30.91 328 THR A N 1
ATOM 2453 C CA . THR A 1 328 ? 18.898 -33.912 -19.924 1.00 30.91 328 THR A CA 1
ATOM 2454 C C . THR A 1 328 ? 19.101 -32.415 -19.721 1.00 30.91 328 THR A C 1
ATOM 2456 O O . THR A 1 328 ? 18.211 -31.616 -19.994 1.00 30.91 328 THR A O 1
ATOM 2459 N N . ALA A 1 329 ? 20.274 -32.052 -19.202 1.00 31.45 329 ALA A N 1
ATOM 2460 C CA . ALA A 1 329 ? 20.750 -30.682 -19.101 1.00 31.45 329 ALA A CA 1
ATOM 2461 C C . ALA A 1 329 ? 21.088 -30.144 -20.501 1.00 31.45 329 ALA A C 1
ATOM 2463 O O . ALA A 1 329 ? 21.820 -30.791 -21.250 1.00 31.45 329 ALA A O 1
ATOM 2464 N N . ALA A 1 330 ? 20.570 -28.964 -20.844 1.00 31.86 330 ALA A N 1
ATOM 2465 C CA . ALA A 1 330 ? 20.954 -28.221 -22.041 1.00 31.86 330 ALA A CA 1
ATOM 2466 C C . ALA A 1 330 ? 21.958 -27.114 -21.655 1.00 31.86 330 ALA A C 1
ATOM 2468 O O . ALA A 1 330 ? 21.731 -26.424 -20.659 1.00 31.86 330 ALA A O 1
ATOM 2469 N N . PRO A 1 331 ? 23.070 -26.941 -22.394 1.00 36.12 331 PRO A N 1
ATOM 2470 C CA . PRO A 1 331 ? 24.116 -25.993 -22.033 1.00 36.12 331 PRO A CA 1
ATOM 2471 C C . PRO A 1 331 ? 23.741 -24.544 -22.370 1.00 36.12 331 PRO A C 1
ATOM 2473 O O . PRO A 1 331 ? 23.075 -24.261 -23.369 1.00 36.12 331 PRO A O 1
ATOM 2476 N N . ALA A 1 332 ? 24.236 -23.636 -21.530 1.00 32.53 332 ALA A N 1
ATOM 2477 C CA . ALA A 1 332 ? 24.168 -22.191 -21.686 1.00 32.53 332 ALA A CA 1
ATOM 2478 C C . ALA A 1 332 ? 24.680 -21.746 -23.066 1.00 32.53 332 ALA A C 1
ATOM 2480 O O . ALA A 1 332 ? 25.803 -22.062 -23.463 1.00 32.53 332 ALA A O 1
ATOM 2481 N N . ARG A 1 333 ? 23.856 -20.986 -23.795 1.00 30.56 333 ARG A N 1
ATOM 2482 C CA . ARG A 1 333 ? 24.277 -20.276 -25.005 1.00 30.56 333 ARG A CA 1
ATOM 2483 C C . ARG A 1 333 ? 24.897 -18.943 -24.609 1.00 30.56 333 ARG A C 1
ATOM 2485 O O . ARG A 1 333 ? 24.197 -18.011 -24.233 1.00 30.56 333 ARG A O 1
ATOM 2492 N N . SER A 1 334 ? 26.215 -18.870 -24.727 1.00 31.30 334 SER A N 1
ATOM 2493 C CA . SER A 1 334 ? 26.976 -17.626 -24.753 1.00 31.30 334 SER A CA 1
ATOM 2494 C C . SER A 1 334 ? 26.599 -16.849 -26.018 1.00 31.30 334 SER A C 1
ATOM 2496 O O . SER A 1 334 ? 26.775 -17.353 -27.127 1.00 31.30 334 SER A O 1
ATOM 2498 N N . VAL A 1 335 ? 26.065 -15.637 -25.872 1.00 31.38 335 VAL A N 1
ATOM 2499 C CA . VAL A 1 335 ? 25.873 -14.713 -26.996 1.00 31.38 335 VAL A CA 1
ATOM 2500 C C . VAL A 1 335 ? 27.172 -13.935 -27.174 1.00 31.38 335 VAL A C 1
ATOM 2502 O O . VAL A 1 335 ? 27.494 -13.045 -26.394 1.00 31.38 335 VAL A O 1
ATOM 2505 N N . THR A 1 336 ? 27.951 -14.306 -28.187 1.00 29.56 336 THR A N 1
ATOM 2506 C CA . THR A 1 336 ? 29.096 -13.520 -28.654 1.00 29.56 336 THR A CA 1
ATOM 2507 C C . THR A 1 336 ? 28.574 -12.398 -29.547 1.00 29.56 336 THR A C 1
ATOM 2509 O O . THR A 1 336 ? 28.033 -12.661 -30.620 1.00 29.56 336 THR A O 1
ATOM 2512 N N . VAL A 1 337 ? 28.734 -11.148 -29.110 1.00 32.91 337 VAL A N 1
ATOM 2513 C CA . VAL A 1 337 ? 28.503 -9.963 -29.945 1.00 32.91 337 VAL A CA 1
ATOM 2514 C C . VAL A 1 337 ? 29.607 -9.913 -31.001 1.00 32.91 337 VAL A C 1
ATOM 2516 O O . VAL A 1 337 ? 30.771 -9.664 -30.692 1.00 32.91 337 VAL A O 1
ATOM 2519 N N . ALA A 1 338 ? 29.250 -10.198 -32.253 1.00 30.75 338 ALA A N 1
ATOM 2520 C CA . ALA A 1 338 ? 30.127 -9.974 -33.391 1.00 30.75 338 ALA A CA 1
ATOM 2521 C C . ALA A 1 338 ? 30.167 -8.470 -33.695 1.00 30.75 338 ALA A C 1
ATOM 2523 O O . ALA A 1 338 ? 29.162 -7.876 -34.082 1.00 30.75 338 ALA A O 1
ATOM 2524 N N . VAL A 1 339 ? 31.337 -7.862 -33.507 1.00 34.81 339 VAL A N 1
ATOM 2525 C CA . VAL A 1 339 ? 31.637 -6.497 -33.949 1.00 34.81 339 VAL A CA 1
ATOM 2526 C C . VAL A 1 339 ? 31.652 -6.490 -35.478 1.00 34.81 339 VAL A C 1
ATOM 2528 O O . VAL A 1 339 ? 32.523 -7.097 -36.100 1.00 34.81 339 VAL A O 1
ATOM 2531 N N . VAL A 1 340 ? 30.669 -5.826 -36.085 1.00 35.72 340 VAL A N 1
ATOM 2532 C CA . VAL A 1 340 ? 30.650 -5.533 -37.523 1.00 35.72 340 VAL A CA 1
ATOM 2533 C C . VAL A 1 340 ? 31.544 -4.309 -37.759 1.00 35.72 340 VAL A C 1
ATOM 2535 O O . VAL A 1 340 ? 31.313 -3.280 -37.123 1.00 35.72 340 VAL A O 1
ATOM 2538 N N . PRO A 1 341 ? 32.573 -4.378 -38.623 1.00 36.97 341 PRO A N 1
ATOM 2539 C CA . PRO A 1 341 ? 33.391 -3.214 -38.933 1.00 36.97 341 PRO A CA 1
ATOM 2540 C C . PRO A 1 341 ? 32.574 -2.189 -39.729 1.00 36.97 341 PRO A C 1
ATOM 2542 O O . PRO A 1 341 ? 31.858 -2.540 -40.667 1.00 36.97 341 PRO A O 1
ATOM 2545 N N . ALA A 1 342 ? 32.689 -0.924 -39.322 1.00 36.12 342 ALA A N 1
ATOM 2546 C CA . ALA A 1 342 ? 32.053 0.222 -39.954 1.00 36.12 342 ALA A CA 1
ATOM 2547 C C . ALA A 1 342 ? 32.411 0.290 -41.447 1.00 36.12 342 ALA A C 1
ATOM 2549 O O . ALA A 1 342 ? 33.579 0.427 -41.809 1.00 36.12 342 ALA A O 1
ATOM 2550 N N . GLY A 1 343 ? 31.390 0.175 -42.297 1.00 33.06 343 GLY A N 1
ATOM 2551 C CA . GLY A 1 343 ? 31.483 0.506 -43.712 1.00 33.06 343 GLY A CA 1
ATOM 2552 C C . GLY A 1 343 ? 31.653 2.014 -43.889 1.00 33.06 343 GLY A C 1
ATOM 2553 O O . GLY A 1 343 ? 31.034 2.806 -43.179 1.00 33.06 343 GLY A O 1
ATOM 2554 N N . GLU A 1 344 ? 32.536 2.378 -44.811 1.00 39.59 344 GLU A N 1
ATOM 2555 C CA . GLU A 1 344 ? 32.865 3.745 -45.214 1.00 39.59 344 GLU A CA 1
ATOM 2556 C C . GLU A 1 344 ? 31.610 4.543 -45.624 1.00 39.59 344 GLU A C 1
ATOM 2558 O O . GLU A 1 344 ? 30.713 3.983 -46.260 1.00 39.59 344 GLU A O 1
ATOM 2563 N N . PRO A 1 345 ? 31.519 5.847 -45.301 1.00 43.94 345 PRO A N 1
ATOM 2564 C CA . PRO A 1 345 ? 30.410 6.673 -45.756 1.00 43.94 345 PRO A CA 1
ATOM 2565 C C . PRO A 1 345 ? 30.576 7.031 -47.239 1.00 43.94 345 PRO A C 1
ATOM 2567 O O . PRO A 1 345 ? 31.512 7.728 -47.634 1.00 43.94 345 PRO A O 1
ATOM 2570 N N . GLU A 1 346 ? 29.630 6.560 -48.047 1.00 36.31 346 GLU A N 1
ATOM 2571 C CA . GLU A 1 346 ? 29.462 6.920 -49.451 1.00 36.31 346 GLU A CA 1
ATOM 2572 C C . GLU A 1 346 ? 29.088 8.411 -49.570 1.00 36.31 346 GLU A C 1
ATOM 2574 O O . GLU A 1 346 ? 28.116 8.893 -48.987 1.00 36.31 346 GLU A O 1
ATOM 2579 N N . LEU A 1 347 ? 29.935 9.146 -50.291 1.00 39.16 347 LEU A N 1
ATOM 2580 C CA . LEU A 1 347 ? 29.810 10.560 -50.633 1.00 39.16 347 LEU A CA 1
ATOM 2581 C C . LEU A 1 347 ? 28.791 10.748 -51.761 1.00 39.16 347 LEU A C 1
ATOM 2583 O O . LEU A 1 347 ? 29.028 10.242 -52.852 1.00 39.16 347 LEU A O 1
ATOM 2587 N N . GLU A 1 348 ? 27.759 11.571 -51.562 1.00 40.22 348 GLU A N 1
ATOM 2588 C CA . GLU A 1 348 ? 26.997 12.191 -52.660 1.00 40.22 348 GLU A CA 1
ATOM 2589 C C . GLU A 1 348 ? 26.347 13.534 -52.226 1.00 40.22 348 GLU A C 1
ATOM 2591 O O . GLU A 1 348 ? 26.240 13.807 -51.029 1.00 40.22 348 GLU A O 1
ATOM 2596 N N . PRO A 1 349 ? 26.022 14.453 -53.163 1.00 43.03 349 PRO A N 1
ATOM 2597 C CA . PRO A 1 349 ? 26.806 15.682 -53.315 1.00 43.03 349 PRO A CA 1
ATOM 2598 C C . PRO A 1 349 ? 26.096 16.994 -52.927 1.00 43.03 349 PRO A C 1
ATOM 2600 O O . PRO A 1 349 ? 24.880 17.077 -52.756 1.00 43.03 349 PRO A O 1
ATOM 2603 N N . GLU A 1 350 ? 26.921 18.044 -52.854 1.00 36.97 350 GLU A N 1
ATOM 2604 C CA . GLU A 1 350 ? 26.603 19.457 -52.627 1.00 36.97 350 GLU A CA 1
ATOM 2605 C C . GLU A 1 350 ? 25.341 19.972 -53.348 1.00 36.97 350 GLU A C 1
ATOM 2607 O O . GLU A 1 350 ? 25.180 19.860 -54.566 1.00 36.97 350 GLU A O 1
ATOM 2612 N N . ARG A 1 351 ? 24.497 20.689 -52.596 1.00 38.50 351 ARG A N 1
ATOM 2613 C CA . ARG A 1 351 ? 23.594 21.717 -53.130 1.00 38.50 351 ARG A CA 1
ATOM 2614 C C . ARG A 1 351 ? 23.807 23.027 -52.376 1.00 38.50 351 ARG A C 1
ATOM 2616 O O . ARG A 1 351 ? 23.406 23.167 -51.225 1.00 38.50 351 ARG A O 1
ATOM 2623 N N . GLU A 1 352 ? 24.419 23.982 -53.064 1.00 39.91 352 GLU A N 1
ATOM 2624 C CA . GLU A 1 352 ? 24.577 25.382 -52.655 1.00 39.91 352 GLU A CA 1
ATOM 2625 C C . GLU A 1 352 ? 23.368 26.252 -53.126 1.00 39.91 352 GLU A C 1
ATOM 2627 O O . GLU A 1 352 ? 22.463 25.737 -53.791 1.00 39.91 352 GLU A O 1
ATOM 2632 N N . PRO A 1 353 ? 23.242 27.547 -52.758 1.00 48.31 353 PRO A N 1
ATOM 2633 C CA . PRO A 1 353 ? 22.157 28.005 -51.890 1.00 48.31 353 PRO A CA 1
ATOM 2634 C C . PRO A 1 353 ? 21.266 29.081 -52.538 1.00 48.31 353 PRO A C 1
ATOM 2636 O O . PRO A 1 353 ? 21.686 29.804 -53.441 1.00 48.31 353 PRO A O 1
ATOM 2639 N N . ARG A 1 354 ? 20.045 29.296 -52.024 1.00 35.38 354 ARG A N 1
ATOM 2640 C CA . ARG A 1 354 ? 19.298 30.546 -52.268 1.00 35.38 354 ARG A CA 1
ATOM 2641 C C . ARG A 1 354 ? 18.395 30.937 -51.099 1.00 35.38 354 ARG A C 1
ATOM 2643 O O . ARG A 1 354 ? 17.477 30.205 -50.756 1.00 35.38 354 ARG A O 1
ATOM 2650 N N . GLY A 1 355 ? 18.572 32.175 -50.633 1.00 32.91 355 GLY A N 1
ATOM 2651 C CA . GLY A 1 355 ? 17.441 33.044 -50.293 1.00 32.91 355 GLY A CA 1
ATOM 2652 C C . GLY A 1 355 ? 17.279 33.431 -48.827 1.00 32.91 355 GLY A C 1
ATOM 2653 O O . GLY A 1 355 ? 16.476 32.862 -48.103 1.00 32.91 355 GLY A O 1
ATOM 2654 N N . SER A 1 356 ? 17.979 34.490 -48.435 1.00 36.81 356 SER A N 1
ATOM 2655 C CA . SER A 1 356 ? 17.798 35.287 -47.220 1.00 36.81 356 SER A CA 1
ATOM 2656 C C . SER A 1 356 ? 16.381 35.862 -47.045 1.00 36.81 356 SER A C 1
ATOM 2658 O O . SER A 1 356 ? 15.944 36.602 -47.925 1.00 36.81 356 SER A O 1
ATOM 2660 N N . VAL A 1 357 ? 15.749 35.699 -45.872 1.00 38.31 357 VAL A N 1
ATOM 2661 C CA . VAL A 1 357 ? 14.762 36.667 -45.338 1.00 38.31 357 VAL A CA 1
ATOM 2662 C C . VAL A 1 357 ? 14.829 36.753 -43.800 1.00 38.31 357 VAL A C 1
ATOM 2664 O O . VAL A 1 357 ? 14.355 35.891 -43.076 1.00 38.31 357 VAL A O 1
ATOM 2667 N N . ARG A 1 358 ? 15.458 37.842 -43.345 1.00 32.06 358 ARG A N 1
ATOM 2668 C CA . ARG A 1 358 ? 15.117 38.767 -42.240 1.00 32.06 358 ARG A CA 1
ATOM 2669 C C . ARG A 1 358 ? 14.330 38.264 -41.005 1.00 32.06 358 ARG A C 1
ATOM 2671 O O . ARG A 1 358 ? 13.141 37.979 -41.070 1.00 32.06 358 ARG A O 1
ATOM 2678 N N . ALA A 1 359 ? 14.982 38.377 -39.845 1.00 40.94 359 ALA A N 1
ATOM 2679 C CA . ALA A 1 359 ? 14.406 38.306 -38.497 1.00 40.94 359 ALA A CA 1
ATOM 2680 C C . ALA A 1 359 ? 13.597 39.561 -38.098 1.00 40.94 359 ALA A C 1
ATOM 2682 O O . ALA A 1 359 ? 13.851 40.650 -38.628 1.00 40.94 359 ALA A O 1
ATOM 2683 N N . PRO A 1 360 ? 12.782 39.460 -37.031 1.00 42.88 360 PRO A N 1
ATOM 2684 C CA . PRO A 1 360 ? 12.637 40.554 -36.081 1.00 42.88 360 PRO A CA 1
ATOM 2685 C C . PRO A 1 360 ? 13.036 40.147 -34.652 1.00 42.88 360 PRO A C 1
ATOM 2687 O O . PRO A 1 360 ? 12.626 39.121 -34.116 1.00 42.88 360 PRO A O 1
ATOM 2690 N N . ARG A 1 361 ? 13.834 41.021 -34.030 1.00 38.28 361 ARG A N 1
ATOM 2691 C CA . ARG A 1 361 ? 14.089 41.093 -32.586 1.00 38.28 361 ARG A CA 1
ATOM 2692 C C . ARG A 1 361 ? 12.843 41.635 -31.883 1.00 38.28 361 ARG A C 1
ATOM 2694 O O . ARG A 1 361 ? 12.355 42.687 -32.288 1.00 38.28 361 ARG A O 1
ATOM 2701 N N . VAL A 1 362 ? 12.419 41.017 -30.782 1.00 38.88 362 VAL A N 1
ATOM 2702 C CA . VAL A 1 362 ? 11.551 41.664 -29.784 1.00 38.88 362 VAL A CA 1
ATOM 2703 C C . VAL A 1 362 ? 12.145 41.418 -28.401 1.00 38.88 362 VAL A C 1
ATOM 2705 O O . VAL A 1 362 ? 12.424 40.285 -28.021 1.00 38.88 362 VAL A O 1
ATOM 2708 N N . GLY A 1 363 ? 12.430 42.521 -27.709 1.00 32.84 363 GLY A N 1
ATOM 2709 C CA . GLY A 1 363 ? 13.080 42.557 -26.408 1.00 32.84 363 GLY A CA 1
ATOM 2710 C C . GLY A 1 363 ? 12.132 42.246 -25.253 1.00 32.84 363 GLY A C 1
ATOM 2711 O O . GLY A 1 363 ? 10.941 42.546 -25.291 1.00 32.84 363 GLY A O 1
ATOM 2712 N N . ILE A 1 364 ? 12.716 41.677 -24.203 1.00 34.84 364 ILE A N 1
ATOM 2713 C CA . ILE A 1 364 ? 12.097 41.441 -22.901 1.00 34.84 364 ILE A CA 1
ATOM 2714 C C . ILE A 1 364 ? 12.080 42.766 -22.130 1.00 34.84 364 ILE A C 1
ATOM 2716 O O . ILE A 1 364 ? 13.128 43.311 -21.782 1.00 34.84 364 ILE A O 1
ATOM 2720 N N . GLY A 1 365 ? 10.881 43.286 -21.868 1.00 33.97 365 GLY A N 1
ATOM 2721 C CA . GLY A 1 365 ? 10.636 44.405 -20.962 1.00 33.97 365 GLY A CA 1
ATOM 2722 C C . GLY A 1 365 ? 9.990 43.918 -19.665 1.00 33.97 365 GLY A C 1
ATOM 2723 O O . GLY A 1 365 ? 8.877 43.404 -19.683 1.00 33.97 365 GLY A O 1
ATOM 2724 N N . LYS A 1 366 ? 10.688 44.117 -18.540 1.00 42.00 366 LYS A N 1
ATOM 2725 C CA . LYS A 1 366 ? 10.164 44.041 -17.165 1.00 42.00 366 LYS A CA 1
ATOM 2726 C C . LYS A 1 366 ? 8.889 44.884 -17.011 1.00 42.00 366 LYS A C 1
ATOM 2728 O O . LYS A 1 366 ? 8.932 46.077 -17.310 1.00 42.00 366 LYS A O 1
ATOM 2733 N N . ARG A 1 367 ? 7.840 44.340 -16.381 1.00 34.12 367 ARG A N 1
ATOM 2734 C CA . ARG A 1 367 ? 6.934 45.127 -15.525 1.00 34.12 367 ARG A CA 1
ATOM 2735 C C . ARG A 1 367 ? 6.452 44.338 -14.311 1.00 34.12 367 ARG A C 1
ATOM 2737 O O . ARG A 1 367 ? 6.026 43.197 -14.411 1.00 34.12 367 ARG A O 1
ATOM 2744 N N . ILE A 1 368 ? 6.562 45.034 -13.188 1.00 38.91 368 ILE A N 1
ATOM 2745 C CA . ILE A 1 368 ? 6.105 44.740 -11.834 1.00 38.91 368 ILE A CA 1
ATOM 2746 C C . ILE A 1 368 ? 4.706 45.365 -11.675 1.00 38.91 368 ILE A C 1
ATOM 2748 O O . ILE A 1 368 ? 4.462 46.439 -12.226 1.00 38.91 368 ILE A O 1
ATOM 2752 N N . GLY A 1 369 ? 3.829 44.726 -10.899 1.00 33.56 369 GLY A N 1
ATOM 2753 C CA . GLY A 1 369 ? 2.569 45.280 -10.374 1.00 33.56 369 GLY A CA 1
ATOM 2754 C C . GLY A 1 369 ? 1.826 44.175 -9.615 1.00 33.56 369 GLY A C 1
ATOM 2755 O O . GLY A 1 369 ? 1.307 43.267 -10.247 1.00 33.56 369 GLY A O 1
ATOM 2756 N N . GLN A 1 370 ? 1.989 44.020 -8.296 1.00 34.22 370 GLN A N 1
ATOM 2757 C CA . GLN A 1 370 ? 1.268 44.727 -7.221 1.00 34.22 370 GLN A CA 1
ATOM 2758 C C . GLN A 1 370 ? -0.238 44.883 -7.487 1.00 34.22 370 GLN A C 1
ATOM 2760 O O . GLN A 1 370 ? -0.653 45.795 -8.194 1.00 34.22 370 GLN A O 1
ATOM 2765 N N . TYR A 1 371 ? -1.036 44.029 -6.840 1.00 37.09 371 TYR A N 1
ATOM 2766 C CA . TYR A 1 371 ? -2.451 44.262 -6.564 1.00 37.09 371 TYR A CA 1
ATOM 2767 C C . TYR A 1 371 ? -2.660 44.277 -5.044 1.00 37.09 371 TYR A C 1
ATOM 2769 O O . TYR A 1 371 ? -2.546 43.255 -4.375 1.00 37.09 371 TYR A O 1
ATOM 2777 N N . PHE A 1 372 ? -2.948 45.467 -4.524 1.00 41.00 372 PHE A N 1
ATOM 2778 C CA . PHE A 1 372 ? -3.672 45.717 -3.280 1.00 41.00 372 PHE A CA 1
ATOM 2779 C C . PHE A 1 372 ? -4.914 46.518 -3.681 1.00 41.00 372 PHE A C 1
ATOM 2781 O O . PHE A 1 372 ? -4.794 47.444 -4.485 1.00 41.00 372 PHE A O 1
ATOM 2788 N N . GLY A 1 373 ? -6.084 46.202 -3.123 1.00 30.55 373 GLY A N 1
ATOM 2789 C CA . GLY A 1 373 ? -7.276 47.029 -3.325 1.00 30.55 373 GLY A CA 1
ATOM 2790 C C . GLY A 1 373 ? -8.579 46.407 -2.837 1.00 30.55 373 GLY A C 1
ATOM 2791 O O . GLY A 1 373 ? -9.261 45.7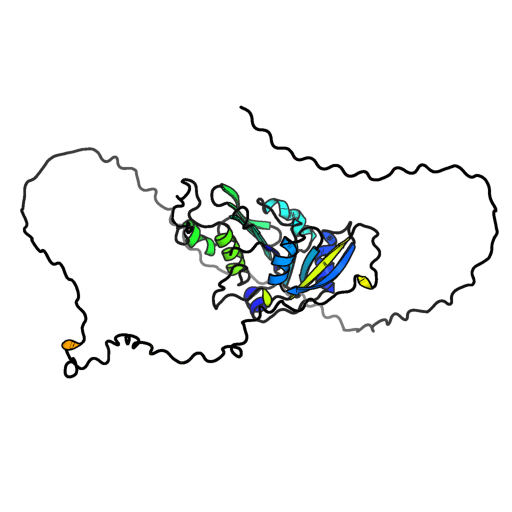37 -3.598 1.00 30.55 373 GLY A O 1
ATOM 2792 N N . PHE A 1 374 ? -8.890 46.678 -1.570 1.00 40.06 374 PHE A N 1
ATOM 2793 C CA . PHE A 1 374 ? -10.160 46.480 -0.863 1.00 40.06 374 PHE A CA 1
ATOM 2794 C C . PHE A 1 374 ? -11.367 47.215 -1.486 1.00 40.06 374 PHE A C 1
ATOM 2796 O O . PHE A 1 374 ? -11.203 48.250 -2.130 1.00 40.06 374 PHE A O 1
ATOM 2803 N N . GLY A 1 375 ? -12.570 46.750 -1.120 1.00 36.78 375 GLY A N 1
ATOM 2804 C CA . GLY A 1 375 ? -13.864 47.454 -1.177 1.00 36.78 375 GLY A CA 1
ATOM 2805 C C . GLY A 1 375 ? -14.962 46.489 -1.640 1.00 36.78 375 GLY A C 1
ATOM 2806 O O . GLY A 1 375 ? -14.831 45.935 -2.723 1.00 36.78 375 GLY A O 1
ATOM 2807 N N . LEU A 1 376 ? -16.031 46.187 -0.902 1.00 40.84 376 LEU A N 1
ATOM 2808 C CA . LEU A 1 376 ? -16.770 46.886 0.155 1.00 40.84 376 LEU A CA 1
ATOM 2809 C C . LEU A 1 376 ? -17.483 45.861 1.048 1.00 40.84 376 LEU A C 1
ATOM 2811 O O . LEU A 1 376 ? -17.814 44.778 0.514 1.00 40.84 376 LEU A O 1
#

Radius of gyration: 34.37 Å; chains: 1; bounding box: 80×88×116 Å

Sequence (376 aa):
MSARATAVWFIDTPDATVRIRQGLVNNADDAGALVAPIYDDKVLVPAVETDLATAAELAESDPDSMVYVGSYGGLAVVMSSRFATARPSTLTCTISAMRRSSVVTLLHTDPDTALGCFARWENGTLRRSFAADPVDIHQDEGIPFVFERPFWAGECPIYYAPGTQPELMALPFHPQELAEQANRDWLGFRFTHPLADTDSDPESIPVVGFRIHPAGYVPTEDDVVTSVPPQRTQVPDDSDIVTAPLASQAPVPVAFDPMTFDPATFDPATAGPMTADLMTSGDPMTSGDPMGSGDFVSQPALQLPTSVYADPVTAPLAPVLRAAGLMTAAPARSVTVAVVPAGEPELEPEREPRGSVRAPRVGIGKRIGQYFGFGL

Secondary structure (DSSP, 8-state):
-PPPEEEEEEE-STTHHHHHHT-----HHHHHHHHGGGSTTEEEEEEEEEEHHHHHHHHHHSTTTEEEEEE-SSEEEEE-GGG--S-GGGGHHHHHHH---SEEEEEEEETTTTEEEEEEEETTEEEEEEEE-SS-EEEEEEPPPGGGHHHHTTSS---PPTTPPPPTT--SS-HHHHHHHHHHHHHSB-SSSSPPTTSBPGGGSEEEEEEEEETT----GGGS----------PPPTT---------PPPPPPPP-TTS--GGG--GGG--------------------------PPPPP-PPP-PPP------PPPP---------PPPP-------PPPPPPPP-----------------------------

Foldseek 3Di:
DQFFFKKKKFAQDPCQQVALQVFADFDQVVFVLLCCQVQVQWDWFFAEKAFQLVVSVVCVVPQAFKWKKGDRDRMIMITGPVCADQWNVVCLVVVVRRDQHQKMKIWGADPVQLKTWMWMDGRSHTAWTWIDAQQDTSDGDHDDDPLCVCQQVLVAADDDDPPDDDDPRTRSHRRNVVSQSVCCVVNNAGNDDDTDPRRRDSRRGMITMIGIGGHPDDDDPVRHYDYDDHPPPPPDDPPPPPDDDDDDDDDDDDDDDPPDDDPVPDDPPPDDDDDDDDDDDDDDDDDDDDDDDDDDDDDDDDDDDDDDDDDDDDDDDDDDDDDDDDDDDDDDDDDDDDDDDDDDDDDDDDDDDDDDDDDDDDDDDDDDDDDDDDDD

pLDDT: mean 70.55, std 28.13, range [27.78, 98.81]